Protein AF-A0A925SC06-F1 (afdb_monomer_lite)

pLDDT: mean 83.45, std 17.15, range [25.41, 97.62]

Foldseek 3Di:
DPPCLLVLLCPLPPDDLPFDFDFFKKKKKWFADPVQRKIKIKMKTWQTDTPPDQAAGDPSVLVVVVQVVVFQWDDPQQNSSPITHLVVLVVLLVLLVDPVSVVVVVADPQLSVLSNQLSVQCNVFKGKDWDAFAQPPVRGTMTMMIIMGGPNVSNLVSVLSNSLSSLVVLLPDPPRDPQSVQLSVQVNVDPDRQWDDQGNKTKGKAQAAPVRLCVQQPVDPLNVQQNVQCVVQVWDWDDDRNIIMIIFDDNPDRMGMGMGGRDDDDRHCNCVVVCCVPPRYHHDDDSVVVSVCRNPDDPDPDPPPDD

Structure (mmCIF, N/CA/C/O backbone):
data_AF-A0A925SC06-F1
#
_entry.id   AF-A0A925SC06-F1
#
loop_
_atom_site.group_PDB
_atom_site.id
_atom_site.type_symbol
_atom_site.label_atom_id
_atom_site.label_alt_id
_atom_site.label_comp_id
_atom_site.label_asym_id
_atom_site.label_entity_id
_atom_site.label_seq_id
_atom_site.pdbx_PDB_ins_code
_atom_site.Cartn_x
_atom_site.Cartn_y
_atom_site.Cartn_z
_atom_site.occupancy
_atom_site.B_iso_or_equiv
_atom_site.auth_seq_id
_atom_site.auth_comp_id
_atom_site.auth_asym_id
_atom_site.auth_atom_id
_atom_site.pdbx_PDB_model_num
ATOM 1 N N . MET A 1 1 ? 26.373 4.287 2.848 1.00 25.64 1 MET A N 1
ATOM 2 C CA . MET A 1 1 ? 25.680 4.264 1.541 1.00 25.64 1 MET A CA 1
ATOM 3 C C . MET A 1 1 ? 24.214 3.954 1.788 1.00 25.64 1 MET A C 1
ATOM 5 O O . MET A 1 1 ? 23.906 2.816 2.115 1.00 25.64 1 MET A O 1
ATOM 9 N N . LYS A 1 2 ? 23.336 4.965 1.745 1.00 25.41 2 LYS A N 1
ATOM 10 C CA . LYS A 1 2 ? 21.883 4.765 1.876 1.00 25.41 2 LYS A CA 1
ATOM 11 C C . LYS A 1 2 ? 21.441 3.892 0.699 1.00 25.41 2 LYS A C 1
ATOM 13 O O . LYS A 1 2 ? 21.693 4.270 -0.442 1.00 25.41 2 LYS A O 1
ATOM 18 N N . SER A 1 3 ? 20.916 2.701 0.980 1.00 28.86 3 SER A N 1
ATOM 19 C CA . SER A 1 3 ? 20.572 1.713 -0.045 1.00 28.86 3 SER A CA 1
ATOM 20 C C . SER A 1 3 ? 19.542 2.306 -1.005 1.00 28.86 3 SER A C 1
ATOM 22 O O . SER A 1 3 ? 18.391 2.534 -0.635 1.00 28.86 3 SER A O 1
ATOM 24 N N . ARG A 1 4 ? 19.969 2.587 -2.240 1.00 41.78 4 ARG A N 1
ATOM 25 C CA . ARG A 1 4 ? 19.134 3.140 -3.317 1.00 41.78 4 ARG A CA 1
ATOM 26 C C . ARG A 1 4 ? 18.077 2.147 -3.821 1.00 41.78 4 ARG A C 1
ATOM 28 O O . ARG A 1 4 ? 17.205 2.514 -4.589 1.00 41.78 4 ARG A O 1
ATOM 35 N N . ILE A 1 5 ? 18.059 0.930 -3.283 1.00 38.47 5 ILE A N 1
ATOM 36 C CA . ILE A 1 5 ? 16.974 -0.040 -3.461 1.00 38.47 5 ILE A CA 1
ATOM 37 C C . ILE A 1 5 ? 15.668 0.457 -2.806 1.00 38.47 5 ILE A C 1
ATOM 39 O O . ILE A 1 5 ? 14.580 0.159 -3.284 1.00 38.47 5 ILE A O 1
ATOM 43 N N . ILE A 1 6 ? 15.763 1.316 -1.781 1.00 35.75 6 ILE A N 1
ATOM 44 C CA . ILE A 1 6 ? 14.611 2.033 -1.206 1.00 35.75 6 ILE A CA 1
ATOM 45 C C . ILE A 1 6 ? 14.140 3.159 -2.152 1.00 35.75 6 ILE A C 1
ATOM 47 O O . ILE A 1 6 ? 12.970 3.526 -2.142 1.00 35.75 6 ILE A O 1
ATOM 51 N N . GLN A 1 7 ? 15.009 3.663 -3.042 1.00 36.72 7 GLN A N 1
ATOM 52 C CA . GLN A 1 7 ? 14.619 4.626 -4.083 1.00 36.72 7 GLN A CA 1
ATOM 53 C C . GLN A 1 7 ? 13.876 3.977 -5.254 1.00 36.72 7 GLN A C 1
ATOM 55 O O . GLN A 1 7 ? 13.158 4.672 -5.962 1.00 36.72 7 GLN A O 1
ATOM 60 N N . LEU A 1 8 ? 13.965 2.653 -5.418 1.00 37.12 8 LEU A N 1
ATOM 61 C CA . LEU A 1 8 ? 13.201 1.945 -6.448 1.00 37.12 8 LEU A CA 1
ATOM 62 C C . LEU A 1 8 ? 11.689 1.966 -6.200 1.00 37.12 8 LEU A C 1
ATOM 64 O O . LEU A 1 8 ? 10.846 1.889 -7.086 1.00 37.12 8 LEU A O 1
ATOM 68 N N . LEU A 1 9 ? 11.370 2.051 -4.928 1.00 43.44 9 LEU A N 1
ATOM 69 C CA . LEU A 1 9 ? 10.034 2.197 -4.420 1.00 43.44 9 LEU A CA 1
ATOM 70 C C . LEU A 1 9 ? 9.647 3.704 -4.482 1.00 43.44 9 LEU A C 1
ATOM 72 O O . LEU A 1 9 ? 8.476 4.032 -4.662 1.00 43.44 9 LEU A O 1
ATOM 76 N N . ALA A 1 10 ? 10.629 4.622 -4.461 1.00 36.72 10 ALA A N 1
ATOM 77 C CA . ALA A 1 10 ? 10.451 6.071 -4.320 1.00 36.72 10 ALA A CA 1
ATOM 78 C C . ALA A 1 10 ? 9.747 6.806 -5.479 1.00 36.72 10 ALA A C 1
ATOM 80 O O . ALA A 1 10 ? 9.547 8.016 -5.388 1.00 36.72 10 ALA A O 1
ATOM 81 N N . VAL A 1 11 ? 9.333 6.129 -6.552 1.00 37.38 11 VAL A N 1
ATOM 82 C CA . VAL A 1 11 ? 8.662 6.798 -7.687 1.00 37.38 11 VAL A CA 1
ATOM 83 C C . VAL A 1 11 ? 7.132 6.821 -7.562 1.00 37.38 11 VAL A C 1
ATOM 85 O O . VAL A 1 11 ? 6.444 7.470 -8.343 1.00 37.38 11 VAL A O 1
ATOM 88 N N . LEU A 1 12 ? 6.586 6.257 -6.481 1.00 39.47 12 LEU A N 1
ATOM 89 C CA . LEU A 1 12 ? 5.306 6.719 -5.918 1.00 39.47 12 LEU A CA 1
ATOM 90 C C . LEU A 1 12 ? 5.489 7.776 -4.812 1.00 39.47 12 LEU A C 1
ATOM 92 O O . LEU A 1 12 ? 4.516 8.234 -4.224 1.00 39.47 12 LEU A O 1
ATOM 96 N N . SER A 1 13 ? 6.727 8.180 -4.521 1.00 42.56 13 SER A N 1
ATOM 97 C CA . SER A 1 13 ? 7.119 8.798 -3.246 1.00 42.56 13 SER A CA 1
ATOM 98 C C . SER A 1 13 ? 7.855 10.112 -3.468 1.00 42.56 13 SER A C 1
ATOM 100 O O . SER A 1 13 ? 8.999 10.317 -3.054 1.00 42.56 13 SER A O 1
ATOM 102 N N . LEU A 1 14 ? 7.179 11.049 -4.122 1.00 31.97 14 LEU A N 1
ATOM 103 C CA . LEU A 1 14 ? 7.682 12.410 -4.229 1.00 31.97 14 LEU A CA 1
ATOM 104 C C . LEU A 1 14 ? 7.363 13.195 -2.944 1.00 31.97 14 LEU A C 1
ATOM 106 O O . LEU A 1 14 ? 6.355 13.889 -2.869 1.00 31.97 14 LEU A O 1
ATOM 110 N N . LEU A 1 15 ? 8.316 13.107 -2.002 1.00 36.56 15 LEU A N 1
ATOM 111 C CA . LEU A 1 15 ? 8.728 14.157 -1.048 1.00 36.56 15 LEU A CA 1
ATOM 112 C C . LEU A 1 15 ? 7.768 14.404 0.142 1.00 36.56 15 LEU A C 1
ATOM 114 O O . LEU A 1 15 ? 6.783 15.120 0.042 1.00 36.56 15 LEU A O 1
ATOM 118 N N . TRP A 1 16 ? 7.968 13.693 1.261 1.00 33.94 16 TRP A N 1
ATOM 119 C CA . TRP A 1 16 ? 8.755 14.118 2.445 1.00 33.94 16 TRP A CA 1
ATOM 120 C C . TRP A 1 16 ? 8.094 15.236 3.271 1.00 33.94 16 TRP A C 1
ATOM 122 O O . TRP A 1 16 ? 8.553 16.374 3.287 1.00 33.94 16 TRP A O 1
ATOM 132 N N . LEU A 1 17 ? 7.056 14.877 4.033 1.00 36.66 17 LEU A N 1
ATOM 133 C CA . LEU A 1 17 ? 6.696 15.603 5.253 1.00 36.66 17 LEU A CA 1
ATOM 134 C C . LEU A 1 17 ? 7.411 14.917 6.419 1.00 36.66 17 LEU A C 1
ATOM 136 O O . LEU A 1 17 ? 7.119 13.772 6.739 1.00 36.66 17 LEU A O 1
ATOM 140 N N . THR A 1 18 ? 8.373 15.605 7.027 1.00 40.34 18 THR A N 1
ATOM 141 C CA . THR A 1 18 ? 9.146 15.118 8.181 1.00 40.34 18 THR A CA 1
ATOM 142 C C . THR A 1 18 ? 8.370 15.143 9.500 1.00 40.34 18 THR A C 1
ATOM 144 O O . THR A 1 18 ? 8.906 14.707 10.513 1.00 40.34 18 THR A O 1
ATOM 147 N N . GLY A 1 19 ? 7.124 15.624 9.515 1.00 46.34 19 GLY A N 1
ATOM 148 C CA . GLY A 1 19 ? 6.219 15.580 10.668 1.00 46.34 19 GLY A CA 1
ATOM 149 C C . GLY A 1 19 ? 5.373 14.311 10.697 1.00 46.34 19 GLY A C 1
ATOM 150 O O . GLY A 1 19 ? 4.157 14.405 10.570 1.00 46.34 19 GLY A O 1
ATOM 151 N N . CYS A 1 20 ? 6.001 13.137 10.788 1.00 68.88 20 CYS A N 1
ATOM 152 C CA . CYS A 1 20 ? 5.287 11.868 10.673 1.00 68.88 20 CYS A CA 1
ATOM 153 C C . CYS A 1 20 ? 4.515 11.518 11.950 1.00 68.88 20 CYS A C 1
ATOM 155 O O . CYS A 1 20 ? 5.102 11.274 13.004 1.00 68.88 20 CYS A O 1
ATOM 157 N N . LEU A 1 21 ? 3.198 11.377 11.811 1.00 77.31 21 LEU A N 1
ATOM 158 C CA . LEU A 1 21 ? 2.444 10.439 12.624 1.00 77.31 21 LEU A CA 1
ATOM 159 C C . LEU A 1 21 ? 2.998 9.032 12.377 1.00 77.31 21 LEU A C 1
ATOM 161 O O . LEU A 1 21 ? 2.987 8.525 11.254 1.00 77.31 21 LEU A O 1
ATOM 165 N N . GLU A 1 22 ? 3.478 8.410 13.439 1.00 83.75 22 GLU A N 1
ATOM 166 C CA . GLU A 1 22 ? 3.940 7.033 13.471 1.00 83.75 22 GLU A CA 1
ATOM 167 C C . GLU A 1 22 ? 2.816 6.117 13.958 1.00 83.75 22 GLU A C 1
ATOM 169 O O . GLU A 1 22 ? 1.845 6.564 14.571 1.00 83.75 22 GLU A O 1
ATOM 174 N N . PHE A 1 23 ? 2.942 4.821 13.679 1.00 87.19 23 PHE A N 1
ATOM 175 C CA . PHE A 1 23 ? 2.097 3.783 14.259 1.00 87.19 23 PHE A CA 1
ATOM 176 C C . PHE A 1 23 ? 2.930 2.541 14.589 1.00 87.19 23 PHE A C 1
ATOM 178 O O . PHE A 1 23 ? 3.913 2.237 13.915 1.00 87.19 23 PHE A O 1
ATOM 185 N N . GLU A 1 24 ? 2.566 1.822 15.648 1.00 88.50 24 GLU A N 1
ATOM 186 C CA . GLU A 1 24 ? 3.326 0.652 16.106 1.00 88.50 24 GLU A CA 1
ATOM 187 C C . GLU A 1 24 ? 3.080 -0.571 15.228 1.00 88.50 24 GLU A C 1
ATOM 189 O O . GLU A 1 24 ? 4.016 -1.295 14.891 1.00 88.50 24 GLU A O 1
ATOM 194 N N . ASP A 1 25 ? 1.826 -0.799 14.839 1.00 89.81 25 ASP A N 1
ATOM 195 C CA . ASP A 1 25 ? 1.419 -1.950 14.043 1.00 89.81 25 ASP A CA 1
ATOM 196 C C . ASP A 1 25 ? 0.367 -1.529 13.010 1.00 89.81 25 ASP A C 1
ATOM 198 O O . ASP A 1 25 ? -0.383 -0.570 13.206 1.00 89.81 25 ASP A O 1
ATOM 202 N N . GLN A 1 26 ? 0.262 -2.283 11.921 1.00 91.50 26 GLN A N 1
ATOM 203 C CA . GLN A 1 26 ? -0.853 -2.160 10.989 1.00 91.50 26 GLN A CA 1
ATOM 204 C C . GLN A 1 26 ? -1.383 -3.537 10.623 1.00 91.50 26 GLN A C 1
ATOM 206 O O . GLN A 1 26 ? -0.608 -4.446 10.331 1.00 91.50 26 GLN A O 1
ATOM 211 N N . THR A 1 27 ? -2.704 -3.671 10.591 1.00 94.44 27 THR A N 1
ATOM 212 C CA . THR A 1 27 ? -3.412 -4.825 10.046 1.00 94.44 27 THR A CA 1
ATOM 213 C C . THR A 1 27 ? -4.100 -4.437 8.745 1.00 94.44 27 THR A C 1
ATOM 215 O O . THR A 1 27 ? -4.869 -3.482 8.692 1.00 94.44 27 THR A O 1
ATOM 218 N N . VAL A 1 28 ? -3.852 -5.201 7.687 1.00 94.00 28 VAL A N 1
ATOM 219 C CA . VAL A 1 28 ? -4.484 -5.045 6.378 1.00 94.00 28 VAL A CA 1
ATOM 220 C C . VAL A 1 28 ? -5.284 -6.301 6.077 1.00 94.00 28 VAL A C 1
ATOM 222 O O . VAL A 1 28 ? -4.734 -7.395 6.023 1.00 94.00 28 VAL A O 1
ATOM 225 N N . THR A 1 29 ? -6.586 -6.149 5.870 1.00 96.44 29 THR A N 1
ATOM 226 C CA . THR A 1 29 ? -7.498 -7.230 5.481 1.00 96.44 29 THR A CA 1
ATOM 227 C C . THR A 1 29 ? -8.075 -6.922 4.115 1.00 96.44 29 THR A C 1
ATOM 229 O O . THR A 1 29 ? -8.610 -5.837 3.921 1.00 96.44 29 THR A O 1
ATOM 232 N N . TYR A 1 30 ? -8.000 -7.845 3.162 1.00 96.12 30 TYR A N 1
ATOM 233 C CA . TYR A 1 30 ? -8.483 -7.591 1.813 1.00 96.12 30 TYR A CA 1
ATOM 234 C C . TYR A 1 30 ? -9.203 -8.771 1.176 1.00 96.12 30 TYR A C 1
ATOM 236 O O . TYR A 1 30 ? -9.012 -9.935 1.533 1.00 96.12 30 TYR A O 1
ATOM 244 N N . ARG A 1 31 ? -10.042 -8.433 0.197 1.00 97.00 31 ARG A N 1
ATOM 245 C CA . ARG A 1 31 ? -10.712 -9.383 -0.683 1.00 97.00 31 ARG A CA 1
ATOM 246 C C . ARG A 1 31 ? -10.821 -8.816 -2.091 1.00 97.00 31 ARG A C 1
ATOM 248 O O . ARG A 1 31 ? -11.308 -7.700 -2.279 1.00 97.00 31 ARG A O 1
ATOM 255 N N . TYR A 1 32 ? -10.421 -9.614 -3.067 1.00 95.94 32 TYR A N 1
ATOM 256 C CA . TYR A 1 32 ? -10.623 -9.368 -4.483 1.00 95.94 32 TYR A CA 1
ATOM 257 C C . TYR A 1 32 ? -11.889 -10.072 -4.983 1.00 95.94 32 TYR A C 1
ATOM 259 O O . TYR A 1 32 ? -12.110 -11.258 -4.731 1.00 95.94 32 TYR A O 1
ATOM 267 N N . ASP A 1 33 ? -12.728 -9.328 -5.695 1.00 95.69 33 ASP A N 1
ATOM 268 C CA . ASP A 1 33 ? -13.882 -9.827 -6.431 1.00 95.69 33 ASP A CA 1
ATOM 269 C C . ASP A 1 33 ? -13.576 -9.774 -7.931 1.00 95.69 33 ASP A C 1
ATOM 271 O O . ASP A 1 33 ? -13.619 -8.709 -8.551 1.00 95.69 33 ASP A O 1
ATOM 275 N N . ALA A 1 34 ? -13.276 -10.936 -8.513 1.00 94.38 34 ALA A N 1
ATOM 276 C CA . ALA A 1 34 ? -12.961 -11.060 -9.933 1.00 94.38 34 ALA A CA 1
ATOM 277 C C . ALA A 1 34 ? -14.160 -10.744 -10.844 1.00 94.38 34 ALA A C 1
ATOM 279 O O . ALA A 1 34 ? -13.963 -10.348 -11.989 1.00 94.38 34 ALA A O 1
ATOM 280 N N . LYS A 1 35 ? -15.406 -10.887 -10.361 1.00 95.19 35 LYS A N 1
ATOM 281 C CA . LYS A 1 35 ? -16.603 -10.619 -11.173 1.00 95.19 35 LYS A CA 1
ATOM 282 C C . LYS A 1 35 ? -16.756 -9.128 -11.463 1.00 95.19 35 LYS A C 1
ATOM 284 O O . LYS A 1 35 ? -17.224 -8.762 -12.537 1.00 95.19 35 LYS A O 1
ATOM 289 N N . THR A 1 36 ? -16.391 -8.280 -10.504 1.00 95.94 36 THR A N 1
ATOM 290 C CA . THR A 1 36 ? -16.474 -6.817 -10.634 1.00 95.94 36 THR A CA 1
ATOM 291 C C . THR A 1 36 ? -15.106 -6.152 -10.771 1.00 95.94 36 THR A C 1
ATOM 293 O O . THR A 1 36 ? -15.026 -4.927 -10.717 1.00 95.94 36 THR A O 1
ATOM 296 N N . ASP A 1 37 ? -14.034 -6.940 -10.893 1.00 97.25 37 ASP A N 1
ATOM 297 C CA . ASP A 1 37 ? -12.638 -6.490 -10.879 1.00 97.25 37 ASP A CA 1
ATOM 298 C C . ASP A 1 37 ? -12.363 -5.465 -9.761 1.00 97.25 37 ASP A C 1
ATOM 300 O O . ASP A 1 37 ? -11.893 -4.350 -9.995 1.00 97.25 37 ASP A O 1
ATOM 304 N N . THR A 1 38 ? -12.764 -5.808 -8.531 1.00 97.12 38 THR A N 1
ATOM 305 C CA . THR A 1 38 ? -12.732 -4.895 -7.379 1.00 97.12 38 THR A CA 1
ATOM 306 C C . THR A 1 38 ? -11.964 -5.492 -6.210 1.00 97.12 38 THR A C 1
ATOM 308 O O . THR A 1 38 ? -12.309 -6.562 -5.718 1.00 97.12 38 THR A O 1
ATOM 311 N N . LEU A 1 39 ? -10.972 -4.767 -5.703 1.00 96.50 39 LEU A N 1
ATOM 312 C CA . LEU A 1 39 ? -10.247 -5.086 -4.479 1.00 96.50 39 LEU A CA 1
ATOM 313 C C . LEU A 1 39 ? -10.748 -4.178 -3.351 1.00 96.50 39 LEU A C 1
ATOM 315 O O . LEU A 1 39 ? -10.689 -2.952 -3.445 1.00 96.50 39 LEU A O 1
ATOM 319 N N . ARG A 1 40 ? -11.244 -4.787 -2.275 1.00 97.25 40 ARG A N 1
ATOM 320 C CA . ARG A 1 40 ? -11.605 -4.092 -1.034 1.00 97.25 40 ARG A CA 1
ATOM 321 C C . ARG A 1 40 ? -10.517 -4.336 -0.010 1.00 97.25 40 ARG A C 1
ATOM 323 O O . ARG A 1 40 ? -10.184 -5.490 0.242 1.00 97.25 40 ARG A O 1
ATOM 330 N N . ILE A 1 41 ? -10.000 -3.268 0.582 1.00 96.19 41 ILE A N 1
ATOM 331 C CA . ILE A 1 41 ? -8.942 -3.308 1.590 1.00 96.19 41 ILE A CA 1
ATOM 332 C C . ILE A 1 41 ? -9.431 -2.556 2.823 1.00 96.19 41 ILE A C 1
ATOM 334 O O . ILE A 1 41 ? -9.820 -1.395 2.743 1.00 96.19 41 ILE A O 1
ATOM 338 N N . PHE A 1 42 ? -9.417 -3.216 3.967 1.00 97.19 42 PHE A N 1
ATOM 339 C CA . PHE A 1 42 ? -9.592 -2.602 5.268 1.00 97.19 42 PHE A CA 1
ATOM 340 C C . PHE A 1 42 ? -8.225 -2.471 5.928 1.00 97.19 42 PHE A C 1
ATOM 342 O O . PHE A 1 42 ? -7.496 -3.459 6.031 1.00 97.19 42 PHE A O 1
ATOM 349 N N . GLN A 1 43 ? -7.892 -1.270 6.376 1.00 94.88 43 GLN A N 1
ATOM 350 C CA . GLN A 1 43 ? -6.686 -1.013 7.149 1.00 94.88 43 GLN A CA 1
ATOM 351 C C . GLN A 1 43 ? -7.061 -0.663 8.577 1.00 94.88 43 GLN A C 1
ATOM 353 O O . GLN A 1 43 ? -8.005 0.091 8.812 1.00 94.88 43 GLN A O 1
ATOM 358 N N . ASP A 1 44 ? -6.281 -1.189 9.503 1.00 95.50 44 ASP A N 1
ATOM 359 C CA . ASP A 1 44 ? -6.378 -0.932 10.926 1.00 95.50 44 ASP A CA 1
ATOM 360 C C . ASP A 1 44 ? -4.988 -0.570 11.449 1.00 95.50 44 ASP A C 1
ATOM 362 O O . ASP A 1 44 ? -4.057 -1.372 11.394 1.00 95.50 44 ASP A O 1
ATOM 366 N N . TYR A 1 45 ? -4.832 0.683 11.852 1.00 93.38 45 TYR A N 1
ATOM 367 C CA . TYR A 1 45 ? -3.593 1.268 12.342 1.00 93.38 45 TYR A CA 1
ATOM 368 C C . TYR A 1 45 ? -3.624 1.256 13.864 1.00 93.38 45 TYR A C 1
ATOM 370 O O . TYR A 1 45 ? -4.564 1.787 14.459 1.00 93.38 45 TYR A O 1
ATOM 378 N N . HIS A 1 46 ? -2.585 0.718 14.495 1.00 92.88 46 HIS A N 1
ATOM 379 C CA . HIS A 1 46 ? -2.516 0.575 15.945 1.00 92.88 46 HIS A CA 1
ATOM 380 C C . HIS A 1 46 ? -1.392 1.412 16.544 1.00 92.88 46 HIS A C 1
ATOM 382 O O . HIS A 1 46 ? -0.253 1.359 16.083 1.00 92.88 46 HIS A O 1
ATOM 388 N N . GLY A 1 47 ? -1.708 2.130 17.622 1.00 92.75 47 GLY A N 1
ATOM 389 C CA . GLY A 1 47 ? -0.739 2.937 18.358 1.00 92.75 47 GLY A CA 1
ATOM 390 C C . GLY A 1 47 ? -0.221 4.112 17.551 1.00 92.75 47 GLY A C 1
ATOM 391 O O . GLY A 1 47 ? 0.974 4.191 17.331 1.00 92.75 47 GLY A O 1
ATOM 392 N N . ILE A 1 48 ? -1.116 5.004 17.124 1.00 91.19 48 ILE A N 1
ATOM 393 C CA . ILE A 1 48 ? -0.810 6.229 16.381 1.00 91.19 48 ILE A CA 1
ATOM 394 C C . ILE A 1 48 ? -0.304 7.318 17.332 1.00 91.19 48 ILE A C 1
ATOM 396 O O . ILE A 1 48 ? -0.993 7.652 18.300 1.00 91.19 48 ILE A O 1
ATOM 400 N N . TYR A 1 49 ? 0.848 7.913 17.032 1.00 89.69 49 TYR A N 1
ATOM 401 C CA . TYR A 1 49 ? 1.444 8.999 17.818 1.00 89.69 49 TYR A CA 1
ATOM 402 C C . TYR A 1 49 ? 2.326 9.910 16.952 1.00 89.69 49 TYR A C 1
ATOM 404 O O . TYR A 1 49 ? 2.682 9.546 15.839 1.00 89.69 49 TYR A O 1
ATOM 412 N N . GLY A 1 50 ? 2.655 11.113 17.427 1.00 86.31 50 GLY A N 1
ATOM 413 C CA . GLY A 1 50 ? 3.623 11.995 16.757 1.00 86.31 50 GLY A CA 1
ATOM 414 C C . GLY A 1 50 ? 5.060 11.564 17.049 1.00 86.31 50 GLY A C 1
ATOM 415 O O . GLY A 1 50 ? 5.395 11.362 18.219 1.00 86.31 50 GLY A O 1
ATOM 416 N N . GLY A 1 51 ? 5.890 11.398 16.019 1.00 79.19 51 GLY A N 1
ATOM 417 C CA . GLY A 1 51 ? 7.259 10.892 16.148 1.00 79.19 51 GLY A CA 1
ATOM 418 C C . GLY A 1 51 ? 8.260 11.873 16.774 1.00 79.19 51 GLY A C 1
ATOM 419 O O . GLY A 1 51 ? 9.330 11.446 17.214 1.00 79.19 51 GLY A O 1
ATOM 420 N N . LYS A 1 52 ? 7.951 13.177 16.835 1.00 74.44 52 LYS A N 1
ATOM 421 C CA . LYS A 1 52 ? 8.934 14.204 17.236 1.00 74.44 52 LYS A CA 1
ATOM 422 C C . LYS A 1 52 ? 8.900 14.597 18.714 1.00 74.44 52 LYS A C 1
ATOM 424 O O . LYS A 1 52 ? 9.926 14.526 19.393 1.00 74.44 52 LYS A O 1
ATOM 429 N N . ASP A 1 53 ? 7.742 15.015 19.219 1.00 76.62 53 ASP A N 1
ATOM 430 C CA . ASP A 1 53 ? 7.567 15.489 20.598 1.00 76.62 53 ASP A CA 1
ATOM 431 C C . ASP A 1 53 ? 6.755 14.476 21.416 1.00 76.62 53 ASP A C 1
ATOM 433 O O . ASP A 1 53 ? 5.764 13.937 20.948 1.00 76.62 53 ASP A O 1
ATOM 437 N N . LYS A 1 54 ? 7.146 14.188 22.662 1.00 81.31 54 LYS A N 1
ATOM 438 C CA . LYS A 1 54 ? 6.480 13.145 23.476 1.00 81.31 54 LYS A CA 1
ATOM 439 C C . LYS A 1 54 ? 5.192 13.600 24.168 1.00 81.31 54 LYS A C 1
ATOM 441 O O . LYS A 1 54 ? 4.509 12.780 24.780 1.00 81.31 54 LYS A O 1
ATOM 446 N N . THR A 1 55 ? 4.878 14.888 24.124 1.00 85.25 55 THR A N 1
ATOM 447 C CA . THR A 1 55 ? 3.809 15.535 24.895 1.00 85.25 55 THR A CA 1
ATOM 448 C C . THR A 1 55 ? 2.656 16.012 24.021 1.00 85.25 55 THR A C 1
ATOM 450 O O . THR A 1 55 ? 1.499 15.858 24.412 1.00 85.25 55 THR A O 1
ATOM 453 N N . GLN A 1 56 ? 2.943 16.533 22.829 1.00 87.69 56 GLN A N 1
ATOM 454 C CA . GLN A 1 56 ? 1.943 17.051 21.897 1.00 87.69 56 GLN A CA 1
ATOM 455 C C . GLN A 1 56 ? 2.370 16.846 20.443 1.00 87.69 56 GLN A C 1
ATOM 457 O O . GLN A 1 56 ? 3.527 16.551 20.176 1.00 87.69 56 GLN A O 1
ATOM 462 N N . LEU A 1 57 ? 1.426 17.004 19.515 1.00 87.62 57 LEU A N 1
ATOM 463 C CA . LEU A 1 57 ? 1.747 17.030 18.090 1.00 87.62 57 LEU A CA 1
ATOM 464 C C . LEU A 1 57 ? 2.352 18.380 17.690 1.00 87.62 57 LEU A C 1
ATOM 466 O O . LEU A 1 57 ? 1.840 19.429 18.093 1.00 87.62 57 LEU A O 1
ATOM 470 N N . GLU A 1 58 ? 3.380 18.349 16.848 1.00 87.31 58 GLU A N 1
ATOM 471 C CA . GLU A 1 58 ? 3.895 19.528 16.152 1.00 87.31 58 GLU A CA 1
ATOM 472 C C . GLU A 1 58 ? 2.949 19.989 15.027 1.00 87.31 58 GLU A C 1
ATOM 474 O O . GLU A 1 58 ? 2.065 19.260 14.573 1.00 87.31 58 GLU A O 1
ATOM 479 N N . GLU A 1 59 ? 3.143 21.213 14.533 1.00 86.12 59 GLU A N 1
ATOM 480 C CA . GLU A 1 59 ? 2.322 21.799 13.462 1.00 86.12 59 GLU A CA 1
ATOM 481 C C . GLU A 1 59 ? 2.356 20.975 12.161 1.00 86.12 59 GLU A C 1
ATOM 483 O O . GLU A 1 59 ? 1.331 20.810 11.493 1.00 86.12 59 GLU A O 1
ATOM 488 N N . GLU A 1 60 ? 3.510 20.397 11.823 1.00 82.50 60 GLU A N 1
ATOM 489 C CA . GLU A 1 60 ? 3.656 19.516 10.660 1.00 82.50 60 GLU A CA 1
ATOM 490 C C . GLU A 1 60 ? 2.860 18.210 10.828 1.00 82.50 60 GLU A C 1
ATOM 492 O O . GLU A 1 60 ? 2.178 17.783 9.896 1.00 82.50 60 GLU A O 1
ATOM 497 N N . GLU A 1 61 ? 2.885 17.608 12.024 1.00 84.00 61 GLU A N 1
ATOM 498 C CA . GLU A 1 61 ? 2.130 16.388 12.356 1.00 84.00 61 GLU A CA 1
ATOM 499 C C . GLU A 1 61 ? 0.621 16.663 12.377 1.00 84.00 61 GLU A C 1
ATOM 501 O O . GLU A 1 61 ? -0.183 15.847 11.926 1.00 84.00 61 GLU A O 1
ATOM 506 N N . ILE A 1 62 ? 0.222 17.851 12.840 1.00 86.44 62 ILE A N 1
ATOM 507 C CA . ILE A 1 62 ? -1.154 18.344 12.750 1.00 86.44 62 ILE A CA 1
ATOM 508 C C . ILE A 1 62 ? -1.579 18.513 11.290 1.00 86.44 62 ILE A C 1
ATOM 510 O O . ILE A 1 62 ? -2.669 18.087 10.917 1.00 86.44 62 ILE A O 1
ATOM 514 N N . THR A 1 63 ? -0.731 19.108 10.456 1.00 85.00 63 THR A N 1
ATOM 515 C CA . THR A 1 63 ? -1.025 19.312 9.033 1.00 85.00 63 THR A CA 1
ATOM 516 C C . THR A 1 63 ? -1.166 17.975 8.309 1.00 85.00 63 THR A C 1
ATOM 518 O O . THR A 1 63 ? -2.084 17.789 7.504 1.00 85.00 63 THR A O 1
ATOM 521 N N . GLN A 1 64 ? -0.298 17.010 8.627 1.00 78.81 64 GLN A N 1
ATOM 522 C CA . GLN A 1 64 ? -0.404 15.651 8.110 1.00 78.81 64 GLN A CA 1
ATOM 523 C C . GLN A 1 64 ? -1.692 14.970 8.591 1.00 78.81 64 GLN A C 1
ATOM 525 O O . GLN A 1 64 ? -2.408 14.394 7.771 1.00 78.81 64 GLN A O 1
ATOM 530 N N . LEU A 1 65 ? -2.028 15.080 9.882 1.00 84.94 65 LEU A N 1
ATOM 531 C CA . LEU A 1 65 ? -3.287 14.577 10.432 1.00 84.94 65 LEU A CA 1
ATOM 532 C C . LEU A 1 65 ? -4.480 15.153 9.668 1.00 84.94 65 LEU A C 1
ATOM 534 O O . LEU A 1 65 ? -5.323 14.402 9.189 1.00 84.94 65 LEU A O 1
ATOM 538 N N . ASP A 1 66 ? -4.537 16.473 9.513 1.00 86.31 66 ASP A N 1
ATOM 539 C CA . ASP A 1 66 ? -5.640 17.158 8.842 1.00 86.31 66 ASP A CA 1
ATOM 540 C C . ASP A 1 66 ? -5.741 16.744 7.361 1.00 86.31 66 ASP A C 1
ATOM 542 O O . ASP A 1 66 ? -6.844 16.600 6.832 1.00 86.31 66 ASP A O 1
ATOM 546 N N . SER A 1 67 ? -4.611 16.475 6.697 1.00 82.12 67 SER A N 1
ATOM 547 C CA . SER A 1 67 ? -4.572 15.890 5.350 1.00 82.12 67 SER A CA 1
ATOM 548 C C . SER A 1 67 ? -5.157 14.475 5.318 1.00 82.12 67 SER A C 1
ATOM 550 O O . SER A 1 67 ? -6.021 14.203 4.485 1.00 82.12 67 SER A O 1
ATOM 552 N N . VAL A 1 68 ? -4.779 13.598 6.254 1.00 82.12 68 VAL A N 1
ATOM 553 C CA . VAL A 1 68 ? -5.371 12.254 6.367 1.00 82.12 68 VAL A CA 1
ATOM 554 C C . VAL A 1 68 ? -6.871 12.349 6.616 1.00 82.12 68 VAL A C 1
ATOM 556 O O . VAL A 1 68 ? -7.641 11.647 5.964 1.00 82.12 68 VAL A O 1
ATOM 559 N N . LEU A 1 69 ? -7.311 13.247 7.502 1.00 84.75 69 LEU A N 1
ATOM 560 C CA . LEU A 1 69 ? -8.712 13.410 7.895 1.00 84.75 69 LEU A CA 1
ATOM 561 C C . LEU A 1 69 ? -9.636 13.852 6.752 1.00 84.75 69 LEU A C 1
ATOM 563 O O . LEU A 1 69 ? -10.808 13.470 6.763 1.00 84.75 69 LEU A O 1
ATOM 567 N N . LYS A 1 70 ? -9.127 14.572 5.743 1.00 84.38 70 LYS A N 1
ATOM 568 C CA . LYS A 1 70 ? -9.886 14.904 4.518 1.00 84.38 70 LYS A CA 1
ATOM 569 C C . LYS A 1 70 ? -10.310 13.660 3.723 1.00 84.38 70 LYS A C 1
ATOM 571 O O . LYS A 1 70 ? -11.231 13.738 2.910 1.00 84.38 70 LYS A O 1
ATOM 576 N N . GLY A 1 71 ? -9.693 12.510 3.995 1.00 70.50 71 GLY A N 1
ATOM 577 C CA . GLY A 1 71 ? -9.883 11.275 3.247 1.00 70.50 71 GLY A CA 1
ATOM 578 C C . GLY A 1 71 ? -9.057 11.278 1.964 1.00 70.50 71 GLY A C 1
ATOM 579 O O . GLY A 1 71 ? -8.471 12.284 1.590 1.00 70.50 71 GLY A O 1
ATOM 580 N N . GLN A 1 72 ? -9.006 10.135 1.275 1.00 83.12 72 GLN A N 1
ATOM 581 C CA . GLN A 1 72 ? -8.214 9.966 0.040 1.00 83.12 72 GLN A CA 1
ATOM 582 C C . GLN A 1 72 ? -6.682 9.963 0.216 1.00 83.12 72 GLN A C 1
ATOM 584 O O . GLN A 1 72 ? -5.969 10.013 -0.786 1.00 83.12 72 GLN A O 1
ATOM 589 N N . ARG A 1 73 ? -6.192 9.809 1.455 1.00 84.38 73 ARG A N 1
ATOM 590 C CA . ARG A 1 73 ? -4.782 9.559 1.783 1.00 84.38 73 ARG A CA 1
ATOM 591 C C . ARG A 1 73 ? -4.633 8.318 2.669 1.00 84.38 73 ARG A C 1
ATOM 593 O O . ARG A 1 73 ? -5.412 8.153 3.605 1.00 84.38 73 ARG A O 1
ATOM 600 N N . THR A 1 74 ? -3.679 7.437 2.381 1.00 80.00 74 THR A N 1
ATOM 601 C CA . THR A 1 74 ? -3.450 6.173 3.115 1.00 80.00 74 THR A CA 1
ATOM 602 C C . THR A 1 74 ? -1.968 5.794 3.137 1.00 80.00 74 THR A C 1
ATOM 604 O O . THR A 1 74 ? -1.235 6.168 2.223 1.00 80.00 74 THR A O 1
ATOM 607 N N . PHE A 1 75 ? -1.546 5.021 4.144 1.00 78.69 75 PHE A N 1
ATOM 608 C CA . PHE A 1 75 ? -0.184 4.510 4.312 1.00 78.69 75 PHE A CA 1
ATOM 609 C C . PHE A 1 75 ? -0.186 2.983 4.459 1.00 78.69 75 PHE A C 1
ATOM 611 O O . PHE A 1 75 ? -1.080 2.415 5.085 1.00 78.69 75 PHE A O 1
ATOM 618 N N . PHE A 1 76 ? 0.843 2.300 3.953 1.00 66.75 76 PHE A N 1
ATOM 619 C CA . PHE A 1 76 ? 1.018 0.856 4.159 1.00 66.75 76 PHE A CA 1
ATOM 620 C C . PHE A 1 76 ? 2.368 0.544 4.832 1.00 66.75 76 PHE A C 1
ATOM 622 O O . PHE A 1 76 ? 3.436 0.889 4.331 1.00 66.75 76 PHE A O 1
ATOM 629 N N . PHE A 1 77 ? 2.297 -0.144 5.971 1.00 54.94 77 PHE A N 1
ATOM 630 C CA . PHE A 1 77 ? 3.359 -0.817 6.722 1.00 54.94 77 PHE A CA 1
ATOM 631 C C . PHE A 1 77 ? 4.655 -0.007 6.917 1.00 54.94 77 PHE A C 1
ATOM 633 O O . PHE A 1 77 ? 5.741 -0.466 6.574 1.00 54.94 77 PHE A O 1
ATOM 640 N N . ASN A 1 78 ? 4.540 1.200 7.482 1.00 53.56 78 ASN A N 1
ATOM 641 C CA . ASN A 1 78 ? 5.621 2.173 7.761 1.00 53.56 78 ASN A CA 1
ATOM 642 C C . ASN A 1 78 ? 6.347 2.749 6.547 1.00 53.56 78 ASN A C 1
ATOM 644 O O . ASN A 1 78 ? 7.182 3.643 6.670 1.00 53.56 78 ASN A O 1
ATOM 648 N N . ASN A 1 79 ? 6.068 2.232 5.362 1.00 49.16 79 ASN A N 1
ATOM 649 C CA . ASN A 1 79 ? 6.701 2.726 4.168 1.00 49.16 79 ASN A CA 1
ATOM 650 C C . ASN A 1 79 ? 5.848 3.874 3.640 1.00 49.16 79 ASN A C 1
ATOM 652 O O . ASN A 1 79 ? 4.846 3.662 2.960 1.00 49.16 79 ASN A O 1
ATOM 656 N N . TRP A 1 80 ? 6.325 5.096 3.900 1.00 38.00 80 TRP A N 1
ATOM 657 C CA . TRP A 1 80 ? 5.978 6.339 3.185 1.00 38.00 80 TRP A CA 1
ATOM 658 C C . TRP A 1 80 ? 5.961 6.163 1.657 1.00 38.00 80 TRP A C 1
ATOM 660 O O . TRP A 1 80 ? 5.375 6.942 0.919 1.00 38.00 80 TRP A O 1
ATOM 670 N N . ILE A 1 81 ? 6.598 5.102 1.176 1.00 33.41 81 ILE A N 1
ATOM 671 C CA . ILE A 1 81 ? 6.680 4.742 -0.219 1.00 33.41 81 ILE A CA 1
ATOM 672 C C . ILE A 1 81 ? 5.401 4.097 -0.779 1.00 33.41 81 ILE A C 1
ATOM 674 O O . ILE A 1 81 ? 5.078 4.268 -1.952 1.00 33.41 81 ILE A O 1
ATOM 678 N N . PHE A 1 82 ? 4.632 3.399 0.051 1.00 54.72 82 PHE A N 1
ATOM 679 C CA . PHE A 1 82 ? 3.320 2.882 -0.341 1.00 54.72 82 PHE A CA 1
ATOM 680 C C . PHE A 1 82 ? 2.202 3.856 0.043 1.00 54.72 82 PHE A C 1
ATOM 682 O O . PHE A 1 82 ? 1.057 3.456 0.226 1.00 54.72 82 PHE A O 1
ATOM 689 N N . GLU A 1 83 ? 2.531 5.136 0.200 1.00 72.12 83 GLU A N 1
ATOM 690 C CA . GLU A 1 83 ? 1.541 6.180 0.374 1.00 72.12 83 GLU A CA 1
ATOM 691 C C . GLU A 1 83 ? 0.755 6.378 -0.926 1.00 72.12 83 GLU A C 1
ATOM 693 O O . GLU A 1 83 ? 1.319 6.458 -2.017 1.00 72.12 83 GLU A O 1
ATOM 698 N N . TYR A 1 84 ? -0.562 6.497 -0.803 1.00 82.31 84 TYR A N 1
ATOM 699 C CA . TYR A 1 84 ? -1.381 7.058 -1.867 1.00 82.31 84 TYR A CA 1
ATOM 700 C C . TYR A 1 84 ? -2.088 8.287 -1.326 1.00 82.31 84 TYR A C 1
ATOM 702 O O . TYR A 1 84 ? -2.857 8.177 -0.373 1.00 82.31 84 TYR A O 1
ATOM 710 N N . ASP A 1 85 ? -1.847 9.427 -1.966 1.00 86.25 85 ASP A N 1
ATOM 711 C CA . ASP A 1 85 ? -2.576 10.675 -1.776 1.00 86.25 85 ASP A CA 1
ATOM 712 C C . ASP A 1 85 ? -3.199 11.067 -3.119 1.00 86.25 85 ASP A C 1
ATOM 714 O O . ASP A 1 85 ? -2.508 11.321 -4.115 1.00 86.25 85 ASP A O 1
ATOM 718 N N . LYS A 1 86 ? -4.531 11.079 -3.166 1.00 87.69 86 LYS A N 1
ATOM 719 C CA . LYS A 1 86 ? -5.273 11.377 -4.391 1.00 87.69 86 LYS A CA 1
ATOM 720 C C . LYS A 1 86 ? -5.093 12.811 -4.859 1.00 87.69 86 LYS A C 1
ATOM 722 O O . LYS A 1 86 ? -5.061 13.038 -6.068 1.00 87.69 86 LYS A O 1
ATOM 727 N N . ASP A 1 87 ? -5.023 13.772 -3.946 1.00 87.94 87 ASP A N 1
ATOM 728 C CA . ASP A 1 87 ? -4.897 15.177 -4.321 1.00 87.94 87 ASP A CA 1
ATOM 729 C C . ASP A 1 87 ? -3.486 15.450 -4.830 1.00 87.94 87 ASP A C 1
ATOM 731 O O . ASP A 1 87 ? -3.340 16.015 -5.916 1.00 87.94 87 ASP A O 1
ATOM 735 N N . ARG A 1 88 ? -2.463 14.884 -4.180 1.00 85.06 88 ARG A N 1
ATOM 736 C CA . ARG A 1 88 ? -1.096 14.917 -4.713 1.00 85.06 88 ARG A CA 1
ATOM 737 C C . ARG A 1 88 ? -0.984 14.222 -6.070 1.00 85.06 88 ARG A C 1
ATOM 739 O O . ARG A 1 88 ? -0.301 14.712 -6.966 1.00 85.06 88 ARG A O 1
ATOM 746 N N . SER A 1 89 ? -1.693 13.108 -6.258 1.00 87.88 89 SER A N 1
ATOM 747 C CA . SER A 1 89 ? -1.750 12.416 -7.551 1.00 87.88 89 SER A CA 1
ATOM 748 C C . SER A 1 89 ? -2.376 13.292 -8.643 1.00 87.88 89 SER A C 1
ATOM 750 O O . SER A 1 89 ? -1.892 13.291 -9.774 1.00 87.88 89 SER A O 1
ATOM 752 N N . LYS A 1 90 ? -3.436 14.057 -8.332 1.00 90.62 90 LYS A N 1
ATOM 753 C CA . LYS A 1 90 ? -4.051 15.007 -9.280 1.00 90.62 90 LYS A CA 1
ATOM 754 C C . LYS A 1 90 ? -3.114 16.157 -9.621 1.00 90.62 90 LYS A C 1
ATOM 756 O O . LYS A 1 90 ? -3.046 16.528 -10.790 1.00 90.62 90 LYS A O 1
ATOM 761 N N . GLU A 1 91 ? -2.420 16.708 -8.626 1.00 90.19 91 GLU A N 1
ATOM 762 C CA . GLU A 1 91 ? -1.399 17.734 -8.845 1.00 90.19 91 GLU A CA 1
ATOM 763 C C . GLU A 1 91 ? -0.342 17.2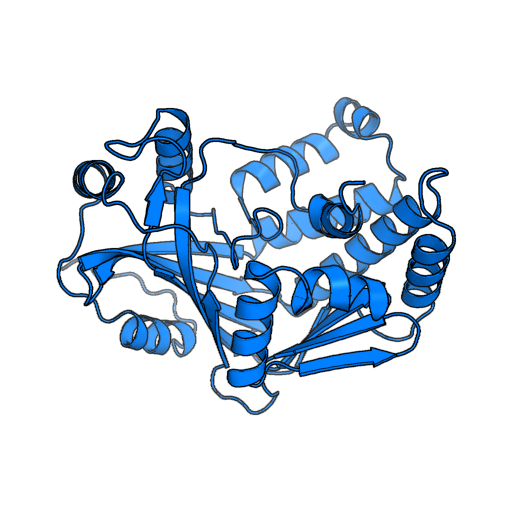08 -9.811 1.00 90.19 91 GLU A C 1
ATOM 765 O O . GLU A 1 91 ? -0.179 17.772 -10.886 1.00 90.19 91 GLU A O 1
ATOM 770 N N . MET A 1 92 ? 0.268 16.062 -9.496 1.00 88.44 92 MET A N 1
ATOM 771 C CA . MET A 1 92 ? 1.276 15.421 -10.341 1.00 88.44 92 MET A CA 1
ATOM 772 C C . MET A 1 92 ? 0.758 15.169 -11.762 1.00 88.44 92 MET A C 1
ATOM 774 O O . MET A 1 92 ? 1.419 15.504 -12.739 1.00 88.44 92 MET A O 1
ATOM 778 N N . LEU A 1 93 ? -0.465 14.646 -11.904 1.00 90.00 93 LEU A N 1
ATOM 779 C CA . LEU A 1 93 ? -1.084 14.442 -13.214 1.00 90.00 93 LEU A CA 1
ATOM 780 C C . LEU A 1 93 ? -1.258 15.759 -13.987 1.00 90.00 93 LEU A C 1
ATOM 782 O O . LEU A 1 93 ? -1.097 15.778 -15.206 1.00 90.00 93 LEU A O 1
ATOM 786 N N . SER A 1 94 ? -1.589 16.855 -13.303 1.00 92.75 94 SER A N 1
ATOM 787 C CA . SER A 1 94 ? -1.668 18.181 -13.920 1.00 92.75 94 SER A CA 1
ATOM 788 C C . SER A 1 94 ? -0.295 18.680 -14.369 1.00 92.75 94 SER A C 1
ATOM 790 O O . SER A 1 94 ? -0.200 19.284 -15.433 1.00 92.75 94 SER A O 1
ATOM 792 N N . GLU A 1 95 ? 0.760 18.425 -13.593 1.00 90.44 95 GLU A N 1
ATOM 793 C CA . GLU A 1 95 ? 2.133 18.814 -13.938 1.00 90.44 95 GLU A CA 1
ATOM 794 C C . GLU A 1 95 ? 2.667 18.030 -15.139 1.00 90.44 95 GLU A C 1
ATOM 796 O O . GLU A 1 95 ? 3.263 18.617 -16.036 1.00 90.44 95 GLU A O 1
ATOM 801 N N . LEU A 1 96 ? 2.375 16.729 -15.222 1.00 87.56 96 LEU A N 1
ATOM 802 C CA . LEU A 1 96 ? 2.735 15.896 -16.376 1.00 87.56 96 LEU A CA 1
ATOM 803 C C . LEU A 1 96 ? 2.032 16.334 -17.672 1.00 87.56 96 LEU A C 1
ATOM 805 O O . LEU A 1 96 ? 2.567 16.136 -18.766 1.00 87.56 96 LEU A O 1
ATOM 809 N N . LYS A 1 97 ? 0.832 16.916 -17.563 1.00 90.31 97 LYS A N 1
ATOM 810 C CA . LYS A 1 97 ? 0.047 17.417 -18.703 1.00 90.31 97 LYS A CA 1
ATOM 811 C C . LYS A 1 97 ? 0.432 18.829 -19.137 1.00 90.31 97 LYS A C 1
ATOM 813 O O . LYS A 1 97 ? 0.100 19.219 -20.255 1.00 90.31 97 LYS A O 1
ATOM 818 N N . ASP A 1 98 ? 1.116 19.585 -18.285 1.00 92.38 98 ASP A N 1
ATOM 819 C CA . ASP A 1 98 ? 1.645 20.903 -18.620 1.00 92.38 98 ASP A CA 1
ATOM 820 C C . ASP A 1 98 ? 2.964 20.746 -19.403 1.00 92.38 98 ASP A C 1
ATOM 822 O O . ASP A 1 98 ? 3.934 20.225 -18.856 1.00 92.38 98 ASP A O 1
ATOM 826 N N . PRO A 1 99 ? 3.063 21.202 -20.667 1.00 90.31 99 PRO A N 1
ATOM 827 C CA . PRO A 1 99 ? 4.274 21.031 -21.471 1.00 90.31 99 PRO A CA 1
ATOM 828 C C . PRO A 1 99 ? 5.531 21.704 -20.905 1.00 90.31 99 PRO A C 1
ATOM 830 O O . PRO A 1 99 ? 6.638 21.309 -21.273 1.00 90.31 99 PRO A O 1
ATOM 833 N N . ILE A 1 100 ? 5.384 22.745 -20.078 1.00 89.81 100 ILE A N 1
ATOM 834 C CA . ILE A 1 100 ? 6.507 23.435 -19.435 1.00 89.81 100 ILE A CA 1
ATOM 835 C C . ILE A 1 100 ? 6.996 22.580 -18.272 1.00 89.81 100 ILE A C 1
ATOM 837 O O . ILE A 1 100 ? 8.153 22.164 -18.276 1.00 89.81 100 ILE A O 1
ATOM 841 N N . LYS A 1 101 ? 6.099 22.225 -17.345 1.00 86.75 101 LYS A N 1
ATOM 842 C CA . LYS A 1 101 ? 6.453 21.397 -16.185 1.00 86.75 101 LYS A CA 1
ATOM 843 C C . LYS A 1 101 ? 6.900 19.994 -16.586 1.00 86.75 101 LYS A C 1
ATOM 845 O O . LYS A 1 101 ? 7.869 19.489 -16.037 1.00 86.75 101 LYS A O 1
ATOM 850 N N . ARG A 1 102 ? 6.280 19.380 -17.602 1.00 82.50 102 ARG A N 1
ATOM 851 C CA . ARG A 1 102 ? 6.671 18.060 -18.135 1.00 82.50 102 ARG A CA 1
ATOM 852 C C . ARG A 1 102 ? 8.148 18.016 -18.535 1.00 82.50 102 ARG A C 1
ATOM 854 O O . ARG A 1 102 ? 8.796 16.994 -18.337 1.00 82.50 102 ARG A O 1
ATOM 861 N N . LYS A 1 103 ? 8.697 19.118 -19.063 1.00 83.50 103 LYS A N 1
ATOM 862 C CA . LYS A 1 103 ? 10.122 19.210 -19.421 1.00 83.50 103 LYS A CA 1
ATOM 863 C C . LYS A 1 103 ? 11.042 19.258 -18.201 1.00 83.50 103 LYS A C 1
ATOM 865 O O . LYS A 1 103 ? 12.186 18.834 -18.318 1.00 83.50 103 LYS A O 1
ATOM 870 N N . GLU A 1 104 ? 10.565 19.736 -17.054 1.00 85.62 104 GLU A N 1
ATOM 871 C CA . GLU A 1 104 ? 11.355 19.822 -15.818 1.00 85.62 104 GLU A CA 1
ATOM 872 C C . GLU A 1 104 ? 11.676 18.435 -15.246 1.00 85.62 104 GLU A C 1
ATOM 874 O O . GLU A 1 104 ? 12.764 18.236 -14.708 1.00 85.62 104 GLU A O 1
ATOM 879 N N . PHE A 1 105 ? 10.792 17.448 -15.444 1.00 77.06 105 PHE A N 1
ATOM 880 C CA . PHE A 1 105 ? 11.007 16.073 -14.973 1.00 77.06 105 PHE A CA 1
ATOM 881 C C . PHE A 1 105 ? 12.252 15.416 -15.576 1.00 77.06 105 PHE A C 1
ATOM 883 O O . PHE A 1 105 ? 12.836 14.552 -14.936 1.00 77.06 105 PHE A O 1
ATOM 890 N N . SER A 1 106 ? 12.692 15.835 -16.769 1.00 82.25 106 SER A N 1
ATOM 891 C CA . SER A 1 106 ? 13.911 15.324 -17.420 1.00 82.25 106 SER A CA 1
ATOM 892 C C . SER A 1 106 ? 13.957 13.793 -17.600 1.00 82.25 106 SER A C 1
ATOM 894 O O . SER A 1 106 ? 15.035 13.223 -17.756 1.00 82.25 106 SER A O 1
ATOM 896 N N . GLU A 1 107 ? 12.798 13.128 -17.611 1.00 84.62 107 GLU A N 1
ATOM 897 C CA . GLU A 1 107 ? 12.671 11.679 -17.797 1.00 84.62 107 GLU A CA 1
ATOM 898 C C . GLU A 1 107 ? 12.281 11.319 -19.245 1.00 84.62 107 GLU A C 1
ATOM 900 O O . GLU A 1 107 ? 11.677 12.133 -19.953 1.00 84.62 107 GLU A O 1
ATOM 905 N N . PRO A 1 108 ? 12.581 10.092 -19.717 1.00 88.62 108 PRO A N 1
ATOM 906 C CA . PRO A 1 108 ? 12.128 9.605 -21.017 1.00 88.62 108 PRO A CA 1
ATOM 907 C C . PRO A 1 108 ? 10.606 9.691 -21.199 1.00 88.62 108 PRO A C 1
ATOM 909 O O . PRO A 1 108 ? 9.834 9.318 -20.316 1.00 88.62 108 PRO A O 1
ATOM 912 N N . GLU A 1 109 ? 10.163 10.077 -22.399 1.00 90.69 109 GLU A N 1
ATOM 913 C CA . GLU A 1 109 ? 8.736 10.249 -22.724 1.00 90.69 109 GLU A CA 1
ATOM 914 C C . GLU A 1 109 ? 7.903 8.976 -22.481 1.00 90.69 109 GLU A C 1
ATOM 916 O O . GLU A 1 109 ? 6.766 9.054 -22.021 1.00 90.69 109 GLU A O 1
ATOM 921 N N . ALA A 1 110 ? 8.476 7.791 -22.720 1.00 90.62 110 ALA A N 1
ATOM 922 C CA . ALA A 1 110 ? 7.811 6.517 -22.444 1.00 90.62 110 ALA A CA 1
ATOM 923 C C . ALA A 1 110 ? 7.521 6.317 -20.946 1.00 90.62 110 ALA A C 1
ATOM 925 O O . ALA A 1 110 ? 6.427 5.875 -20.587 1.00 90.62 110 ALA A O 1
ATOM 926 N N . ALA A 1 111 ? 8.462 6.694 -20.075 1.00 88.25 111 ALA A N 1
ATOM 927 C CA . ALA A 1 111 ? 8.271 6.647 -18.632 1.00 88.25 111 ALA A CA 1
ATOM 928 C C . ALA A 1 111 ? 7.197 7.646 -18.205 1.00 88.25 111 ALA A C 1
ATOM 930 O O . ALA A 1 111 ? 6.243 7.267 -17.532 1.00 88.25 111 ALA A O 1
ATOM 931 N N . MET A 1 112 ? 7.289 8.887 -18.684 1.00 89.31 112 MET A N 1
ATOM 932 C CA . MET A 1 112 ? 6.304 9.933 -18.401 1.00 89.31 112 MET A CA 1
ATOM 933 C C . MET A 1 112 ? 4.886 9.506 -18.801 1.00 89.31 112 MET A C 1
ATOM 935 O O . MET A 1 112 ? 3.956 9.632 -18.006 1.00 89.31 112 MET A O 1
ATOM 939 N N . ALA A 1 113 ? 4.719 8.913 -19.986 1.00 92.00 113 ALA A N 1
ATOM 940 C CA . ALA A 1 113 ? 3.437 8.385 -20.446 1.00 92.00 113 ALA A CA 1
ATOM 941 C C . ALA A 1 113 ? 2.931 7.206 -19.590 1.00 92.00 113 ALA A C 1
ATOM 943 O O . ALA A 1 113 ? 1.732 7.114 -19.307 1.00 92.00 113 ALA A O 1
ATOM 944 N N . ALA A 1 114 ? 3.821 6.308 -19.153 1.00 90.19 114 ALA A N 1
ATOM 945 C CA . ALA A 1 114 ? 3.462 5.202 -18.266 1.00 90.19 114 ALA A CA 1
ATOM 946 C C . ALA A 1 114 ? 2.999 5.704 -16.885 1.00 90.19 114 ALA A C 1
ATOM 948 O O . ALA A 1 114 ? 1.968 5.248 -16.381 1.00 90.19 114 ALA A O 1
ATOM 949 N N . TYR A 1 115 ? 3.705 6.687 -16.316 1.00 88.69 115 TYR A N 1
ATOM 950 C CA . TYR A 1 115 ? 3.331 7.350 -15.064 1.00 88.69 115 TYR A CA 1
ATOM 951 C C . TYR A 1 115 ? 2.006 8.101 -15.181 1.00 88.69 115 TYR A C 1
ATOM 953 O O . TYR A 1 115 ? 1.126 7.921 -14.339 1.00 88.69 115 TYR A O 1
ATOM 961 N N . GLU A 1 116 ? 1.816 8.880 -16.247 1.00 92.38 116 GLU A N 1
ATOM 962 C CA . GLU A 1 116 ? 0.570 9.606 -16.508 1.00 92.38 116 GLU A CA 1
ATOM 963 C C . GLU A 1 116 ? -0.632 8.648 -16.548 1.00 92.38 116 GLU A C 1
ATOM 965 O O . GLU A 1 116 ? -1.653 8.882 -15.892 1.00 92.38 116 GLU A O 1
ATOM 970 N N . LYS A 1 117 ? -0.491 7.523 -17.262 1.00 95.31 117 LYS A N 1
ATOM 971 C CA . LYS A 1 117 ? -1.521 6.481 -17.354 1.00 95.31 117 LYS A CA 1
ATOM 972 C C . LYS A 1 117 ? -1.837 5.860 -15.992 1.00 95.31 117 LYS A C 1
ATOM 974 O O . LYS A 1 117 ? -3.014 5.676 -15.675 1.00 95.31 117 LYS A O 1
ATOM 979 N N . LEU A 1 118 ? -0.815 5.518 -15.205 1.00 94.06 118 LEU A N 1
ATOM 980 C CA . LEU A 1 118 ? -0.994 4.942 -13.872 1.00 94.06 118 LEU A CA 1
ATOM 981 C C . LEU A 1 118 ? -1.723 5.917 -12.938 1.00 94.06 118 LEU A C 1
ATOM 983 O O . LEU A 1 118 ? -2.705 5.528 -12.306 1.00 94.06 118 LEU A O 1
ATOM 987 N N . LEU A 1 119 ? -1.294 7.182 -12.896 1.00 91.50 119 LEU A N 1
ATOM 988 C CA . LEU A 1 119 ? -1.909 8.216 -12.060 1.00 91.50 119 LEU A CA 1
ATOM 989 C C . LEU A 1 119 ? -3.371 8.453 -12.438 1.00 91.50 119 LEU A C 1
ATOM 991 O O . LEU A 1 119 ? -4.234 8.468 -11.561 1.00 91.50 119 LEU A O 1
ATOM 995 N N . ALA A 1 120 ? -3.667 8.581 -13.735 1.00 95.31 120 ALA A N 1
ATOM 996 C CA . ALA A 1 120 ? -5.034 8.762 -14.214 1.00 95.31 120 ALA A CA 1
ATOM 997 C C . ALA A 1 120 ? -5.948 7.609 -13.769 1.00 95.31 120 ALA A C 1
ATOM 999 O O . ALA A 1 120 ? -7.024 7.851 -13.219 1.00 95.31 120 ALA A O 1
ATOM 1000 N N . LEU A 1 121 ? -5.491 6.360 -13.930 1.00 95.44 121 LEU A N 1
ATOM 1001 C CA . LEU A 1 121 ? -6.236 5.186 -13.477 1.00 95.44 121 LEU A CA 1
ATOM 1002 C C . LEU A 1 121 ? -6.410 5.169 -11.956 1.00 95.44 121 LEU A C 1
ATOM 1004 O O . LEU A 1 121 ? -7.507 4.872 -11.486 1.00 95.44 121 LEU A O 1
ATOM 1008 N N . ALA A 1 122 ? -5.365 5.488 -11.189 1.00 93.19 122 ALA A N 1
ATOM 1009 C CA . ALA A 1 122 ? -5.416 5.465 -9.730 1.00 93.19 122 ALA A CA 1
ATOM 1010 C C . ALA A 1 122 ? -6.384 6.522 -9.182 1.00 93.19 122 ALA A C 1
ATOM 1012 O O . ALA A 1 122 ? -7.196 6.223 -8.311 1.00 93.19 122 ALA A O 1
ATOM 1013 N N . ILE A 1 123 ? -6.364 7.743 -9.723 1.00 94.38 123 ILE A N 1
ATOM 1014 C CA . ILE A 1 123 ? -7.297 8.819 -9.350 1.00 94.38 123 ILE A CA 1
ATOM 1015 C C . ILE A 1 123 ? -8.747 8.418 -9.636 1.00 94.38 123 ILE A C 1
ATOM 1017 O O . ILE A 1 123 ? -9.634 8.691 -8.825 1.00 94.38 123 ILE A O 1
ATOM 1021 N N . GLU A 1 124 ? -9.010 7.783 -10.774 1.00 97.00 124 GLU A N 1
ATOM 1022 C CA . GLU A 1 124 ? -10.365 7.376 -11.147 1.00 97.00 124 GLU A CA 1
ATOM 1023 C C . GLU A 1 124 ? -10.870 6.201 -10.293 1.00 97.00 124 GLU A C 1
ATOM 1025 O O . GLU A 1 124 ? -12.032 6.190 -9.890 1.00 97.00 124 GLU A O 1
ATOM 1030 N N . ASN A 1 125 ? -10.001 5.237 -9.980 1.00 96.44 125 ASN A N 1
ATOM 1031 C CA . ASN A 1 125 ? -10.426 3.920 -9.503 1.00 96.44 125 ASN A CA 1
ATOM 1032 C C . ASN A 1 125 ? -10.094 3.613 -8.038 1.00 96.44 125 ASN A C 1
ATOM 1034 O O . ASN A 1 125 ? -10.525 2.578 -7.532 1.00 96.44 125 ASN A O 1
ATOM 1038 N N . VAL A 1 126 ? -9.358 4.484 -7.342 1.00 95.31 126 VAL A N 1
ATOM 1039 C CA . VAL A 1 126 ? -9.081 4.345 -5.906 1.00 95.31 126 VAL A CA 1
ATOM 1040 C C . VAL A 1 126 ? -9.954 5.315 -5.112 1.00 95.31 126 VAL A C 1
ATOM 1042 O O . VAL A 1 126 ? -9.981 6.530 -5.352 1.00 95.31 126 VAL A O 1
ATOM 1045 N N . ARG A 1 127 ? -10.675 4.766 -4.130 1.00 95.00 127 ARG A N 1
ATOM 1046 C CA . ARG A 1 127 ? -11.486 5.510 -3.162 1.00 95.00 127 ARG A CA 1
ATOM 1047 C C . ARG A 1 127 ? -11.108 5.092 -1.748 1.00 95.00 127 ARG A C 1
ATOM 1049 O O . ARG A 1 127 ? -11.153 3.906 -1.438 1.00 95.00 127 ARG A O 1
ATOM 1056 N N . ILE A 1 128 ? -10.791 6.069 -0.898 1.00 92.81 128 ILE A N 1
ATOM 1057 C CA . ILE A 1 128 ? -10.446 5.853 0.515 1.00 92.81 128 ILE A CA 1
ATOM 1058 C C . ILE A 1 128 ? -11.437 6.588 1.412 1.00 92.81 128 ILE A C 1
ATOM 1060 O O . ILE A 1 128 ? -11.628 7.800 1.300 1.00 92.81 128 ILE A O 1
ATOM 1064 N N . GLU A 1 129 ? -12.034 5.860 2.338 1.00 93.88 129 GLU A N 1
ATOM 1065 C CA . GLU A 1 129 ? -12.936 6.385 3.351 1.00 93.88 129 GLU A CA 1
ATOM 1066 C C . GLU A 1 129 ? -12.294 6.195 4.724 1.00 93.88 129 GLU A C 1
ATOM 1068 O O . GLU A 1 129 ? -11.931 5.078 5.105 1.00 93.88 129 GLU A O 1
ATOM 1073 N N . ASN A 1 130 ? -12.156 7.287 5.473 1.00 92.12 130 ASN A N 1
ATOM 1074 C CA . ASN A 1 130 ? -11.708 7.209 6.856 1.00 92.12 130 ASN A CA 1
ATOM 1075 C C . ASN A 1 130 ? -12.791 6.552 7.708 1.00 92.12 130 ASN A C 1
ATOM 1077 O O . ASN A 1 130 ? -13.965 6.920 7.647 1.00 92.12 130 ASN A O 1
ATOM 1081 N N . GLY A 1 131 ? -12.379 5.563 8.489 1.00 92.56 131 GLY A N 1
ATOM 1082 C CA . GLY A 1 131 ? -13.206 4.916 9.486 1.00 92.56 131 GLY A CA 1
ATOM 1083 C C . GLY A 1 131 ? -13.141 5.645 10.825 1.00 92.56 131 GLY A C 1
ATOM 1084 O O . GLY A 1 131 ? -13.014 6.867 10.910 1.00 92.56 131 GLY A O 1
ATOM 1085 N N . ARG A 1 132 ? -13.267 4.874 11.903 1.00 94.19 132 ARG A N 1
ATOM 1086 C CA . ARG A 1 132 ? -13.269 5.399 13.271 1.00 94.19 132 ARG A CA 1
ATOM 1087 C C . ARG A 1 132 ? -11.844 5.539 13.798 1.00 94.19 132 ARG A C 1
ATOM 1089 O O . ARG A 1 132 ? -11.022 4.655 13.562 1.00 94.19 132 ARG A O 1
ATOM 1096 N N . PHE A 1 133 ? -11.615 6.591 14.582 1.00 95.94 133 PHE A N 1
ATOM 1097 C CA . PHE A 1 133 ? -10.539 6.645 15.570 1.00 95.94 133 PHE A CA 1
ATOM 1098 C C . PHE A 1 133 ? -11.036 6.044 16.880 1.00 95.94 133 PHE A C 1
ATOM 1100 O O . PHE A 1 133 ? -12.148 6.356 17.317 1.00 95.94 133 PHE A O 1
ATOM 1107 N N . TYR A 1 134 ? -10.233 5.193 17.504 1.00 97.12 134 TYR A N 1
ATOM 1108 C CA . TYR A 1 134 ? -10.611 4.467 18.711 1.00 97.12 134 TYR A CA 1
ATOM 1109 C C . TYR A 1 134 ? -9.412 4.228 19.633 1.00 97.12 134 TYR A C 1
ATOM 1111 O O . TYR A 1 134 ? -8.268 4.409 19.222 1.00 97.12 134 TYR A O 1
ATOM 1119 N N . LEU A 1 135 ? -9.669 3.848 20.885 1.00 95.69 135 LEU A N 1
ATOM 1120 C CA . LEU A 1 135 ? -8.633 3.306 21.766 1.00 95.69 135 LEU A CA 1
ATOM 1121 C C . LEU A 1 135 ? -8.688 1.780 21.720 1.00 95.69 135 LEU A C 1
ATOM 1123 O O . LEU A 1 135 ? -9.755 1.191 21.901 1.00 95.69 135 LEU A O 1
ATOM 1127 N N . ASP A 1 136 ? -7.554 1.136 21.457 1.00 93.56 136 ASP A N 1
ATOM 1128 C CA . ASP A 1 136 ? -7.474 -0.322 21.494 1.00 93.56 136 ASP A CA 1
ATOM 1129 C C . ASP A 1 136 ? -7.528 -0.861 22.937 1.00 93.56 136 ASP A C 1
ATOM 1131 O O . ASP A 1 136 ? -7.571 -0.113 23.915 1.00 93.56 136 ASP A O 1
ATOM 1135 N N . ALA A 1 137 ? -7.498 -2.187 23.092 1.00 91.81 137 ALA A N 1
ATOM 1136 C CA . ALA A 1 137 ? -7.547 -2.829 24.409 1.00 91.81 137 ALA A CA 1
ATOM 1137 C C . ALA A 1 137 ? -6.376 -2.449 25.342 1.00 91.81 137 ALA A C 1
ATOM 1139 O O . ALA A 1 137 ? -6.463 -2.675 26.547 1.00 91.81 137 ALA A O 1
ATOM 1140 N N . LYS A 1 138 ? -5.287 -1.884 24.803 1.00 91.69 138 LYS A N 1
ATOM 1141 C CA . LYS A 1 138 ? -4.128 -1.383 25.554 1.00 91.69 138 LYS A CA 1
ATOM 1142 C C . LYS A 1 138 ? -4.212 0.130 25.809 1.00 91.69 138 LYS A C 1
ATOM 1144 O O . LYS A 1 138 ? -3.266 0.704 26.340 1.00 91.69 138 LYS A O 1
ATOM 1149 N N . GLY A 1 139 ? -5.312 0.783 25.428 1.00 91.81 139 GLY A N 1
ATOM 1150 C CA . GLY A 1 139 ? -5.483 2.232 25.525 1.00 91.81 139 GLY A CA 1
ATOM 1151 C C . GLY A 1 139 ? -4.697 3.016 24.471 1.00 91.81 139 GLY A C 1
ATOM 1152 O O . GLY A 1 139 ? -4.513 4.225 24.624 1.00 91.81 139 GLY A O 1
ATOM 1153 N N . ARG A 1 140 ? -4.210 2.354 23.414 1.00 93.69 140 ARG A N 1
ATOM 1154 C CA . ARG A 1 140 ? -3.456 3.006 22.342 1.00 93.69 140 ARG A CA 1
ATOM 1155 C C . ARG A 1 140 ? -4.401 3.583 21.297 1.00 93.69 140 ARG A C 1
ATOM 1157 O O . ARG A 1 140 ? -5.342 2.916 20.859 1.00 93.69 140 ARG A O 1
ATOM 1164 N N . LEU A 1 141 ? -4.123 4.805 20.860 1.00 95.00 141 LEU A N 1
ATOM 1165 C CA . LEU A 1 141 ? -4.847 5.453 19.777 1.00 95.00 141 LEU A CA 1
ATOM 1166 C C . LEU A 1 141 ? -4.711 4.638 18.497 1.00 95.00 141 LEU A C 1
ATOM 1168 O O . LEU A 1 141 ? -3.610 4.282 18.098 1.00 95.00 141 LEU A O 1
ATOM 1172 N N . SER A 1 142 ? -5.831 4.331 17.868 1.00 95.12 142 SER A N 1
ATOM 1173 C CA . SER A 1 142 ? -5.907 3.501 16.673 1.00 95.12 142 SER A CA 1
ATOM 1174 C C . SER A 1 142 ? -6.894 4.117 15.687 1.00 95.12 142 SER A C 1
ATOM 1176 O O . SER A 1 142 ? -7.753 4.920 16.071 1.00 95.12 142 SER A O 1
ATOM 1178 N N . ALA A 1 143 ? -6.775 3.773 14.411 1.00 95.06 143 ALA A N 1
ATOM 1179 C CA . ALA A 1 143 ? -7.652 4.289 13.367 1.00 95.06 143 ALA A CA 1
ATOM 1180 C C . ALA A 1 143 ? -7.890 3.249 12.285 1.00 95.06 143 ALA A C 1
ATOM 1182 O O . ALA A 1 143 ? -7.062 2.375 12.057 1.00 95.06 143 ALA A O 1
ATOM 1183 N N . THR A 1 144 ? -9.004 3.378 11.574 1.00 95.69 144 THR A N 1
ATOM 1184 C CA . THR A 1 144 ? -9.335 2.475 10.468 1.00 95.69 144 THR A CA 1
ATOM 1185 C C . THR A 1 144 ? -9.558 3.221 9.167 1.00 95.69 144 THR A C 1
ATOM 1187 O O . THR A 1 144 ? -9.965 4.382 9.169 1.00 95.69 144 THR A O 1
ATOM 1190 N N . GLN A 1 145 ? -9.320 2.548 8.044 1.00 95.25 145 GLN A N 1
ATOM 1191 C CA . GLN A 1 145 ? -9.639 3.044 6.706 1.00 95.25 145 GLN A CA 1
ATOM 1192 C C . GLN A 1 145 ? -10.249 1.934 5.850 1.00 95.25 145 GLN A C 1
ATOM 1194 O O . GLN A 1 145 ? -9.906 0.757 5.972 1.00 95.25 145 GLN A O 1
ATOM 1199 N N . ARG A 1 146 ? -11.159 2.328 4.961 1.00 96.38 146 ARG A N 1
ATOM 1200 C CA . ARG A 1 146 ? -11.775 1.473 3.945 1.00 96.38 146 ARG A CA 1
ATOM 1201 C C . ARG A 1 146 ? -11.312 1.946 2.577 1.00 96.38 146 ARG A C 1
ATOM 1203 O O . ARG A 1 146 ? -11.535 3.097 2.216 1.00 96.38 146 ARG A O 1
ATOM 1210 N N . ILE A 1 147 ? -10.689 1.064 1.812 1.00 95.06 147 ILE A N 1
ATOM 1211 C CA . ILE A 1 147 ? -10.195 1.348 0.468 1.00 95.06 147 ILE A CA 1
ATOM 1212 C C . ILE A 1 147 ? -10.935 0.451 -0.512 1.00 95.06 147 ILE A C 1
ATOM 1214 O O . ILE A 1 147 ? -10.998 -0.767 -0.340 1.00 95.06 147 ILE A O 1
ATOM 1218 N N . THR A 1 148 ? -11.491 1.060 -1.551 1.00 96.38 148 THR A N 1
ATOM 1219 C CA . THR A 1 148 ? -12.049 0.350 -2.701 1.00 96.38 148 THR A CA 1
ATOM 1220 C C . THR A 1 148 ? -11.218 0.693 -3.923 1.00 96.38 148 THR A C 1
ATOM 1222 O O . THR A 1 148 ? -11.050 1.869 -4.245 1.00 96.38 148 THR A O 1
ATOM 1225 N N . VAL A 1 149 ? -10.714 -0.339 -4.590 1.00 96.31 149 VAL A N 1
ATOM 1226 C CA . VAL A 1 149 ? -9.978 -0.239 -5.847 1.00 96.31 149 VAL A CA 1
ATOM 1227 C C . VAL A 1 149 ? -10.779 -0.968 -6.917 1.00 96.31 149 VAL A C 1
ATOM 1229 O O . VAL A 1 149 ? -10.965 -2.179 -6.820 1.00 96.31 149 VAL A O 1
ATOM 1232 N N . THR A 1 150 ? -11.285 -0.251 -7.914 1.00 97.62 150 THR A N 1
ATOM 1233 C CA . THR A 1 150 ? -11.950 -0.838 -9.091 1.00 97.62 150 THR A CA 1
ATOM 1234 C C . THR A 1 150 ? -10.965 -1.002 -10.243 1.00 97.62 150 THR A C 1
ATOM 1236 O O . THR A 1 150 ? -9.876 -0.435 -10.212 1.00 97.62 150 THR A O 1
ATOM 1239 N N . GLN A 1 151 ? -11.331 -1.766 -11.276 1.00 97.25 151 GLN A N 1
ATOM 1240 C CA . GLN A 1 151 ? -10.487 -1.958 -12.463 1.00 97.25 151 GLN A CA 1
ATOM 1241 C C . GLN A 1 151 ? -9.067 -2.437 -12.094 1.00 97.25 151 GLN A C 1
ATOM 1243 O O . GLN A 1 151 ? -8.068 -1.974 -12.658 1.00 97.25 151 GLN A O 1
ATOM 1248 N N . VAL A 1 152 ? -8.971 -3.320 -11.093 1.00 96.62 152 VAL A N 1
ATOM 1249 C CA . VAL A 1 152 ? -7.703 -3.762 -10.496 1.00 96.62 152 VAL A CA 1
ATOM 1250 C C . VAL A 1 152 ? -6.771 -4.342 -11.552 1.00 96.62 152 VAL A C 1
ATOM 1252 O O . VAL A 1 152 ? -5.585 -4.017 -11.553 1.00 96.62 152 VAL A O 1
ATOM 1255 N N . ALA A 1 153 ? -7.286 -5.127 -12.500 1.00 96.62 153 ALA A N 1
ATOM 1256 C CA . ALA A 1 153 ? -6.473 -5.684 -13.577 1.00 96.62 153 ALA A CA 1
ATOM 1257 C C . ALA A 1 153 ? -5.824 -4.586 -14.442 1.00 96.62 153 ALA A C 1
ATOM 1259 O O . ALA A 1 153 ? -4.643 -4.676 -14.790 1.00 96.62 153 ALA A O 1
ATOM 1260 N N . ARG A 1 154 ? -6.562 -3.506 -14.749 1.00 97.19 154 ARG A N 1
ATOM 1261 C CA . ARG A 1 154 ? -6.030 -2.357 -15.508 1.00 97.19 154 ARG A CA 1
ATOM 1262 C C . ARG A 1 154 ? -4.989 -1.584 -14.703 1.00 97.19 154 ARG A C 1
ATOM 1264 O O . ARG A 1 154 ? -3.980 -1.175 -15.276 1.00 97.19 154 ARG A O 1
ATOM 1271 N N . LEU A 1 155 ? -5.221 -1.398 -13.403 1.00 95.69 155 LEU A N 1
ATOM 1272 C CA . LEU A 1 155 ? -4.273 -0.746 -12.499 1.00 95.69 155 LEU A CA 1
ATOM 1273 C C . LEU A 1 155 ? -2.973 -1.538 -12.364 1.00 95.69 155 LEU A C 1
ATOM 1275 O O . LEU A 1 155 ? -1.904 -0.955 -12.516 1.00 95.69 155 LEU A O 1
ATOM 1279 N N . ILE A 1 156 ? -3.051 -2.856 -12.160 1.00 94.50 156 ILE A N 1
ATOM 1280 C CA . ILE A 1 156 ? -1.874 -3.735 -12.098 1.00 94.50 156 ILE A CA 1
ATOM 1281 C C . ILE A 1 156 ? -1.097 -3.678 -13.414 1.00 94.50 156 ILE A C 1
ATOM 1283 O 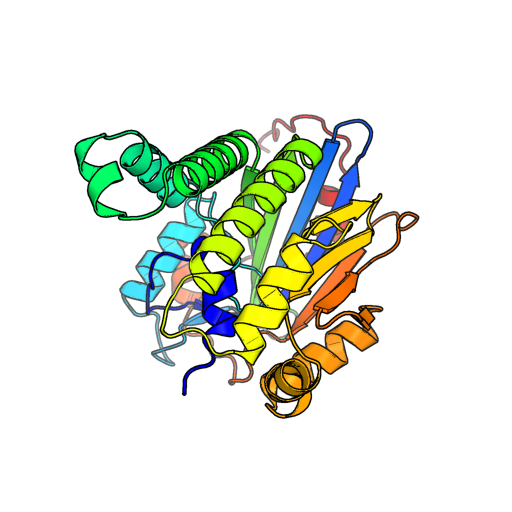O . ILE A 1 156 ? 0.116 -3.490 -13.401 1.00 94.50 156 ILE A O 1
ATOM 1287 N N . SER A 1 157 ? -1.785 -3.763 -14.557 1.00 95.69 157 SER A N 1
ATOM 1288 C CA . SER A 1 157 ? -1.139 -3.662 -15.870 1.00 95.69 157 SER A CA 1
ATOM 1289 C C . SER A 1 157 ? -0.420 -2.320 -16.068 1.00 95.69 157 SER A C 1
ATOM 1291 O O . SER A 1 157 ? 0.716 -2.293 -16.542 1.00 95.69 157 SER A O 1
ATOM 1293 N N . ALA A 1 158 ? -1.042 -1.202 -15.677 1.00 94.06 158 ALA A N 1
ATOM 1294 C CA . ALA A 1 158 ? -0.404 0.112 -15.739 1.00 94.06 158 ALA A CA 1
ATOM 1295 C C . ALA A 1 158 ? 0.778 0.235 -14.763 1.00 94.06 158 ALA A C 1
ATOM 1297 O O . ALA A 1 158 ? 1.817 0.772 -15.141 1.00 94.06 158 ALA A O 1
ATOM 1298 N N . GLY A 1 159 ? 0.644 -0.311 -13.551 1.00 91.31 159 GLY A N 1
ATOM 1299 C CA . GLY A 1 159 ? 1.706 -0.363 -12.548 1.00 91.31 159 GLY A CA 1
ATOM 1300 C C . GLY A 1 159 ? 2.923 -1.142 -13.038 1.00 91.31 159 GLY A C 1
ATOM 1301 O O . GLY A 1 159 ? 4.035 -0.631 -12.980 1.00 91.31 159 GLY A O 1
ATOM 1302 N N . ASN A 1 160 ? 2.716 -2.327 -13.618 1.00 92.75 160 ASN A N 1
ATOM 1303 C CA . ASN A 1 160 ? 3.792 -3.126 -14.211 1.00 92.75 160 ASN A CA 1
ATOM 1304 C C . ASN A 1 160 ? 4.508 -2.375 -15.342 1.00 92.75 160 ASN A C 1
ATOM 1306 O O . ASN A 1 160 ? 5.734 -2.423 -15.425 1.00 92.75 160 ASN A O 1
ATOM 1310 N N . GLY A 1 161 ? 3.763 -1.643 -16.178 1.00 91.94 161 GLY A N 1
ATOM 1311 C CA . GLY A 1 161 ? 4.342 -0.787 -17.217 1.00 91.94 161 GLY A CA 1
ATOM 1312 C C . GLY A 1 161 ? 5.210 0.339 -16.645 1.00 91.94 161 GLY A C 1
ATOM 1313 O O . GLY A 1 161 ? 6.340 0.523 -17.091 1.00 91.94 161 GLY A O 1
ATOM 1314 N N . ALA A 1 162 ? 4.714 1.054 -15.631 1.00 90.19 162 ALA A N 1
ATOM 1315 C CA . ALA A 1 162 ? 5.454 2.136 -14.977 1.00 90.19 162 ALA A CA 1
ATOM 1316 C C . ALA A 1 162 ? 6.717 1.634 -14.256 1.00 90.19 162 ALA A C 1
ATOM 1318 O O . ALA A 1 162 ? 7.780 2.238 -14.396 1.00 90.19 162 ALA A O 1
ATOM 1319 N N . ILE A 1 163 ? 6.630 0.494 -13.556 1.00 89.19 163 ILE A N 1
ATOM 1320 C CA . ILE A 1 163 ? 7.790 -0.165 -12.934 1.00 89.19 163 ILE A CA 1
ATOM 1321 C C . ILE A 1 163 ? 8.822 -0.529 -14.005 1.00 89.19 163 ILE A C 1
ATOM 1323 O O . ILE A 1 163 ? 10.002 -0.237 -13.836 1.00 89.19 163 ILE A O 1
ATOM 1327 N N . GLY A 1 164 ? 8.391 -1.109 -15.129 1.00 92.12 164 GLY A N 1
ATOM 1328 C CA . GLY A 1 164 ? 9.285 -1.461 -16.230 1.00 92.12 164 GLY A CA 1
ATOM 1329 C C . GLY A 1 164 ? 10.047 -0.257 -16.793 1.00 92.12 164 GLY A C 1
ATOM 1330 O O . GLY A 1 164 ? 11.266 -0.311 -16.935 1.00 92.12 164 GLY A O 1
ATOM 1331 N N . GLU A 1 165 ? 9.368 0.853 -17.084 1.00 91.00 165 GLU A N 1
ATOM 1332 C CA . GLU A 1 165 ? 10.048 2.066 -17.567 1.00 91.00 165 GLU A CA 1
ATOM 1333 C C . GLU A 1 165 ? 11.023 2.636 -16.538 1.00 91.00 165 GLU A C 1
ATOM 1335 O O . GLU A 1 165 ? 12.137 3.042 -16.870 1.00 91.00 165 GLU A O 1
ATOM 1340 N N . PHE A 1 166 ? 10.644 2.594 -15.269 1.00 87.31 166 PHE A N 1
ATOM 1341 C CA . PHE A 1 166 ? 11.504 3.060 -14.203 1.00 87.31 166 PHE A CA 1
ATOM 1342 C C . PHE A 1 166 ? 12.770 2.204 -14.028 1.00 87.31 166 PHE A C 1
ATOM 1344 O O . PHE A 1 166 ? 13.869 2.745 -13.914 1.00 87.31 166 PHE A O 1
ATOM 1351 N N . LEU A 1 167 ? 12.663 0.876 -14.109 1.00 90.06 167 LEU A N 1
ATOM 1352 C CA . LEU A 1 167 ? 13.840 0.003 -14.095 1.00 90.06 167 LEU A CA 1
ATOM 1353 C C . LEU A 1 167 ? 14.792 0.286 -15.263 1.00 90.06 167 LEU A C 1
ATOM 1355 O O . LEU A 1 167 ? 16.006 0.186 -15.091 1.00 90.06 167 LEU A O 1
ATOM 1359 N N . LYS A 1 168 ? 14.271 0.660 -16.442 1.00 92.06 168 LYS A N 1
ATOM 1360 C CA . LYS A 1 168 ? 15.111 1.064 -17.584 1.00 92.06 168 LYS A CA 1
ATOM 1361 C C . LYS A 1 168 ? 15.897 2.333 -17.266 1.00 92.06 168 LYS A C 1
ATOM 1363 O O . LYS A 1 168 ? 17.090 2.385 -17.561 1.00 92.06 168 LYS A O 1
ATOM 1368 N N . ILE A 1 169 ? 15.248 3.322 -16.647 1.00 90.25 169 ILE A N 1
ATOM 1369 C CA . ILE A 1 169 ? 15.892 4.564 -16.201 1.00 90.25 169 ILE A CA 1
ATOM 1370 C C . ILE A 1 169 ? 16.989 4.253 -15.179 1.00 90.25 169 ILE A C 1
ATOM 1372 O O . ILE A 1 169 ? 18.135 4.659 -15.368 1.00 90.25 169 ILE A O 1
ATOM 1376 N N . GLU A 1 170 ? 16.681 3.486 -14.130 1.00 88.06 170 GLU A N 1
ATOM 1377 C CA . GLU A 1 170 ? 17.662 3.124 -13.100 1.00 88.06 170 GLU A CA 1
ATOM 1378 C C . GLU A 1 170 ? 18.842 2.335 -13.675 1.00 88.06 170 GLU A C 1
ATOM 1380 O O . GLU A 1 170 ? 19.993 2.616 -13.345 1.00 88.06 170 GLU A O 1
ATOM 1385 N N . ALA A 1 171 ? 18.598 1.394 -14.589 1.00 90.81 171 ALA A N 1
ATOM 1386 C CA . ALA A 1 171 ? 19.659 0.632 -15.248 1.00 90.81 171 ALA A CA 1
ATOM 1387 C C . ALA A 1 171 ? 20.559 1.494 -16.159 1.00 90.81 171 ALA A C 1
ATOM 1389 O O . ALA A 1 171 ? 21.709 1.122 -16.421 1.00 90.81 171 ALA A O 1
ATOM 1390 N N . ALA A 1 172 ? 20.053 2.626 -16.659 1.00 91.38 172 ALA A N 1
ATOM 1391 C CA . ALA A 1 172 ? 20.793 3.548 -17.517 1.00 91.38 172 ALA A CA 1
ATOM 1392 C C . ALA A 1 172 ? 21.667 4.546 -16.737 1.00 91.38 172 ALA A C 1
ATOM 1394 O O . ALA A 1 172 ? 22.612 5.089 -17.308 1.00 91.38 172 ALA A O 1
ATOM 1395 N N . LYS A 1 173 ? 21.398 4.777 -15.445 1.00 90.94 173 LYS A N 1
ATOM 1396 C CA . LYS A 1 173 ? 22.174 5.710 -14.614 1.00 90.94 173 LYS A CA 1
ATOM 1397 C C . LYS A 1 173 ? 23.609 5.218 -14.413 1.00 90.94 173 LYS A C 1
ATOM 1399 O O . LYS A 1 173 ? 23.840 4.081 -14.013 1.00 90.94 173 LYS A O 1
ATOM 1404 N N . GLU A 1 174 ? 24.578 6.118 -14.579 1.00 89.75 174 GLU A N 1
ATOM 1405 C CA . GLU A 1 174 ? 26.000 5.825 -14.322 1.00 89.75 174 GLU A CA 1
ATOM 1406 C C . GLU A 1 174 ? 26.270 5.453 -12.860 1.00 89.75 174 GLU A C 1
ATOM 1408 O O . GLU A 1 174 ? 27.166 4.675 -12.556 1.00 89.75 174 GLU A O 1
ATOM 1413 N N . SER A 1 175 ? 25.469 5.998 -11.942 1.00 89.75 175 SER A N 1
ATOM 1414 C CA . SER A 1 175 ? 25.615 5.757 -10.507 1.00 89.75 175 SER A CA 1
ATOM 1415 C C . SER A 1 175 ? 25.039 4.421 -10.022 1.00 89.75 175 SER A C 1
ATOM 1417 O O . SER A 1 175 ? 25.100 4.140 -8.824 1.00 89.75 175 SER A O 1
ATOM 1419 N N . THR A 1 176 ? 24.422 3.640 -10.908 1.00 86.56 176 THR A N 1
ATOM 1420 C CA . THR A 1 176 ? 23.845 2.335 -10.571 1.00 86.56 176 THR A CA 1
ATOM 1421 C C . THR A 1 176 ? 24.943 1.282 -10.558 1.00 86.56 176 THR A C 1
ATOM 1423 O O . THR A 1 176 ? 25.744 1.201 -11.490 1.00 86.56 176 THR A O 1
ATOM 1426 N N . SER A 1 177 ? 24.994 0.476 -9.494 1.00 88.81 177 SER A N 1
ATOM 1427 C CA . SER A 1 177 ? 26.010 -0.572 -9.367 1.00 88.81 177 SER A CA 1
ATOM 1428 C C . SER A 1 177 ? 25.881 -1.602 -10.503 1.00 88.81 177 SER A C 1
ATOM 1430 O O . SER A 1 177 ? 24.770 -1.833 -10.996 1.00 88.81 177 SER A O 1
ATOM 1432 N N . PRO A 1 178 ? 26.981 -2.240 -10.946 1.00 89.75 178 PRO A N 1
ATOM 1433 C CA . PRO A 1 178 ? 26.914 -3.320 -11.932 1.00 89.75 178 PRO A CA 1
ATOM 1434 C C . PRO A 1 178 ? 25.950 -4.443 -11.524 1.00 89.75 178 PRO A C 1
ATOM 1436 O O . PRO A 1 178 ? 25.235 -4.990 -12.367 1.00 89.75 178 PRO A O 1
ATOM 1439 N N . GLU A 1 179 ? 25.903 -4.748 -10.229 1.00 87.12 179 GLU A N 1
ATOM 1440 C CA . GLU A 1 179 ? 25.032 -5.747 -9.618 1.00 87.12 179 GLU A CA 1
ATOM 1441 C C . GLU A 1 179 ? 23.551 -5.390 -9.786 1.00 87.12 179 GLU A C 1
ATOM 1443 O O . GLU A 1 179 ? 22.773 -6.199 -10.299 1.00 87.12 179 GLU A O 1
ATOM 1448 N N . ASP A 1 180 ? 23.176 -4.165 -9.415 1.00 86.56 180 ASP A N 1
ATOM 1449 C CA . ASP A 1 180 ? 21.801 -3.671 -9.521 1.00 86.56 180 ASP A CA 1
ATOM 1450 C C . ASP A 1 180 ? 21.380 -3.542 -10.987 1.00 86.56 180 ASP A C 1
ATOM 1452 O O . ASP A 1 180 ? 20.295 -3.973 -11.374 1.00 86.56 180 ASP A O 1
ATOM 1456 N N . LYS A 1 181 ? 22.272 -3.031 -11.844 1.00 90.25 181 LYS A N 1
ATOM 1457 C CA . LYS A 1 181 ? 22.033 -2.924 -13.287 1.00 90.25 181 LYS A CA 1
ATOM 1458 C C . LYS A 1 181 ? 21.748 -4.290 -13.909 1.00 90.25 181 LYS A C 1
ATOM 1460 O O . LYS A 1 181 ? 20.817 -4.420 -14.702 1.00 90.25 181 LYS A O 1
ATOM 1465 N N . SER A 1 182 ? 22.526 -5.308 -13.542 1.00 89.50 182 SER A N 1
ATOM 1466 C CA . SER A 1 182 ? 22.302 -6.689 -13.976 1.00 89.50 182 SER A CA 1
ATOM 1467 C C . SER A 1 182 ? 20.935 -7.207 -13.515 1.00 89.50 182 SER A C 1
ATOM 1469 O O . SER A 1 182 ? 20.182 -7.738 -14.333 1.00 89.50 182 SER A O 1
ATOM 1471 N N . ALA A 1 183 ? 20.570 -6.992 -12.246 1.00 88.56 183 ALA A N 1
ATOM 1472 C CA . ALA A 1 183 ? 19.275 -7.407 -11.706 1.00 88.56 183 ALA A CA 1
ATOM 1473 C C . ALA A 1 183 ? 18.093 -6.717 -12.417 1.00 88.56 183 ALA A C 1
ATOM 1475 O O . ALA A 1 183 ? 17.136 -7.387 -12.806 1.00 88.56 183 ALA A O 1
ATOM 1476 N N . TYR A 1 184 ? 18.171 -5.404 -12.663 1.00 90.62 184 TYR A N 1
ATOM 1477 C CA . TYR A 1 184 ? 17.123 -4.653 -13.367 1.00 90.62 184 TYR A CA 1
ATOM 1478 C C . TYR A 1 184 ? 16.949 -5.134 -14.808 1.00 90.62 184 TYR A C 1
ATOM 1480 O O . TYR A 1 184 ? 15.827 -5.396 -15.239 1.00 90.62 184 TYR A O 1
ATOM 1488 N N . LEU A 1 185 ? 18.048 -5.306 -15.550 1.00 90.31 185 LEU A N 1
ATOM 1489 C CA . LEU A 1 185 ? 17.995 -5.781 -16.935 1.00 90.31 185 LEU A CA 1
ATOM 1490 C C . LEU A 1 185 ? 17.451 -7.212 -17.034 1.00 90.31 185 LEU A C 1
ATOM 1492 O O . LEU A 1 185 ? 16.680 -7.500 -17.948 1.00 90.31 185 LEU A O 1
ATOM 1496 N N . LYS A 1 186 ? 17.797 -8.095 -16.089 1.00 88.94 186 LYS A N 1
ATOM 1497 C CA . LYS A 1 186 ? 17.231 -9.451 -16.018 1.00 88.94 186 LYS A CA 1
ATOM 1498 C C . LYS A 1 186 ? 15.737 -9.427 -15.721 1.00 88.94 186 LYS A C 1
ATOM 1500 O O . LYS A 1 186 ? 14.984 -10.113 -16.406 1.00 88.94 186 LYS A O 1
ATOM 1505 N N . ALA A 1 187 ? 15.301 -8.616 -14.759 1.00 89.56 187 ALA A N 1
ATOM 1506 C CA . ALA A 1 187 ? 13.884 -8.485 -14.435 1.00 89.56 187 ALA A CA 1
ATOM 1507 C C . ALA A 1 187 ? 13.070 -7.944 -15.625 1.00 89.56 187 ALA A C 1
ATOM 1509 O O . ALA A 1 187 ? 11.979 -8.435 -15.889 1.00 89.56 187 ALA A O 1
ATOM 1510 N N . LEU A 1 188 ? 13.634 -7.017 -16.408 1.00 90.12 188 LEU A N 1
ATOM 1511 C CA . LEU A 1 188 ? 13.021 -6.494 -17.637 1.00 90.12 188 LEU A CA 1
ATOM 1512 C C . LEU A 1 188 ? 12.913 -7.516 -18.782 1.00 90.12 188 LEU A C 1
ATOM 1514 O O . LEU A 1 188 ? 12.076 -7.347 -19.665 1.00 90.12 188 LEU A O 1
ATOM 1518 N N . GLN A 1 189 ? 13.764 -8.544 -18.796 1.00 87.44 189 GLN A N 1
ATOM 1519 C CA . GLN A 1 189 ? 13.724 -9.642 -19.772 1.00 87.44 189 GLN A CA 1
ATOM 1520 C C . GLN A 1 189 ? 12.894 -10.838 -19.284 1.00 87.44 189 GLN A C 1
ATOM 1522 O O . GLN A 1 189 ? 12.608 -11.752 -20.060 1.00 87.44 189 GLN A O 1
ATOM 1527 N N . GLY A 1 190 ? 12.545 -10.863 -17.997 1.00 79.75 190 GLY A N 1
ATOM 1528 C CA . GLY A 1 190 ? 11.812 -11.953 -17.376 1.00 79.75 190 GLY A CA 1
ATOM 1529 C C . GLY A 1 190 ? 10.374 -12.058 -17.898 1.00 79.75 190 GLY A C 1
ATOM 1530 O O . GLY A 1 190 ? 9.755 -11.051 -18.233 1.00 79.75 190 GLY A O 1
ATOM 1531 N N . PRO A 1 191 ? 9.789 -13.269 -17.931 1.00 68.81 191 PRO A N 1
ATOM 1532 C CA . PRO A 1 191 ? 8.408 -13.464 -18.375 1.00 68.81 191 PRO A CA 1
ATOM 1533 C C . PRO A 1 191 ? 7.364 -13.072 -17.313 1.00 68.81 191 PRO A C 1
ATOM 1535 O O . PRO A 1 191 ? 6.169 -13.252 -17.540 1.00 68.81 191 PRO A O 1
ATOM 1538 N N . ALA A 1 192 ? 7.792 -12.629 -16.126 1.00 78.06 192 ALA A N 1
ATOM 1539 C CA . ALA A 1 192 ? 6.919 -12.387 -14.985 1.00 78.06 192 ALA A CA 1
ATOM 1540 C C . ALA A 1 192 ? 6.586 -10.898 -14.835 1.00 78.06 192 ALA A C 1
ATOM 1542 O O . ALA A 1 192 ? 7.472 -10.053 -14.774 1.00 78.06 192 ALA A O 1
ATOM 1543 N N . ASP A 1 193 ? 5.295 -10.609 -14.703 1.00 89.00 193 ASP A N 1
ATOM 1544 C CA . ASP A 1 193 ? 4.783 -9.319 -14.244 1.00 89.00 193 ASP A CA 1
ATOM 1545 C C . ASP A 1 193 ? 5.360 -8.935 -12.872 1.00 89.00 193 ASP A C 1
ATOM 1547 O O . ASP A 1 193 ? 5.466 -9.794 -12.001 1.00 89.00 193 ASP A O 1
ATOM 1551 N N . PHE A 1 194 ? 5.641 -7.650 -12.631 1.00 90.56 194 PHE A N 1
ATOM 1552 C CA . PHE A 1 194 ? 6.133 -7.173 -11.327 1.00 90.56 194 PHE A CA 1
ATOM 1553 C C . PHE A 1 194 ? 5.106 -7.339 -10.203 1.00 90.56 194 PHE A C 1
ATOM 1555 O O . PHE A 1 194 ? 5.454 -7.698 -9.084 1.00 90.56 194 PHE A O 1
ATOM 1562 N N . ILE A 1 195 ? 3.831 -7.104 -10.493 1.00 92.50 195 ILE A N 1
ATOM 1563 C CA . ILE A 1 195 ? 2.706 -7.233 -9.570 1.00 92.50 195 ILE A CA 1
ATOM 1564 C C . ILE A 1 195 ? 1.682 -8.163 -10.208 1.00 92.50 195 ILE A C 1
ATOM 1566 O O . ILE A 1 195 ? 1.310 -7.997 -11.372 1.00 92.50 195 ILE A O 1
ATOM 1570 N N . ARG A 1 196 ? 1.193 -9.134 -9.434 1.00 93.62 196 ARG A N 1
ATOM 1571 C CA . ARG A 1 196 ? 0.116 -10.043 -9.840 1.00 93.62 196 ARG A CA 1
ATOM 1572 C C . ARG A 1 196 ? -0.861 -10.252 -8.695 1.00 93.62 196 ARG A C 1
ATOM 1574 O O . ARG A 1 196 ? -0.450 -10.428 -7.551 1.00 93.62 196 ARG A O 1
ATOM 1581 N N . LEU A 1 197 ? -2.146 -10.305 -9.030 1.00 93.38 197 LEU A N 1
ATOM 1582 C CA . LEU A 1 197 ? -3.215 -10.678 -8.112 1.00 93.38 197 LEU A CA 1
ATOM 1583 C C . LEU A 1 197 ? -4.052 -11.786 -8.754 1.00 93.38 197 LEU A C 1
ATOM 1585 O O . LEU A 1 197 ? -4.637 -11.588 -9.817 1.00 93.38 197 LEU A O 1
ATOM 1589 N N . GLN A 1 198 ? -4.077 -12.963 -8.133 1.00 94.88 198 GLN A N 1
ATOM 1590 C CA . GLN A 1 198 ? -4.882 -14.105 -8.574 1.00 94.88 198 GLN A CA 1
ATOM 1591 C C . GLN A 1 198 ? -5.785 -14.542 -7.427 1.00 94.88 198 GLN A C 1
ATOM 1593 O O . GLN A 1 198 ? -5.302 -15.085 -6.435 1.00 94.88 198 GLN A O 1
ATOM 1598 N N . GLY A 1 199 ? -7.090 -14.276 -7.531 1.00 94.75 199 GLY A N 1
ATOM 1599 C CA . GLY A 1 199 ? -7.963 -14.342 -6.357 1.00 94.75 199 GLY A CA 1
ATOM 1600 C C . GLY A 1 199 ? -7.412 -13.427 -5.260 1.00 94.75 199 GLY A C 1
ATOM 1601 O O . GLY A 1 199 ? -7.119 -12.265 -5.524 1.00 94.75 199 GLY A O 1
ATOM 1602 N N . ASN A 1 200 ? -7.199 -13.969 -4.063 1.00 95.19 200 ASN A N 1
ATOM 1603 C CA . ASN A 1 200 ? -6.570 -13.254 -2.949 1.00 95.19 200 ASN A CA 1
ATOM 1604 C C . ASN A 1 200 ? -5.065 -13.541 -2.792 1.00 95.19 200 ASN A C 1
ATOM 1606 O O . ASN A 1 200 ? -4.493 -13.205 -1.761 1.00 95.19 200 ASN A O 1
ATOM 1610 N N . ALA A 1 201 ? -4.403 -14.140 -3.789 1.00 95.75 201 ALA A N 1
ATOM 1611 C CA . ALA A 1 201 ? -2.949 -14.282 -3.789 1.00 95.75 201 ALA A CA 1
ATOM 1612 C C . ALA A 1 201 ? -2.279 -13.078 -4.457 1.00 95.75 201 ALA A C 1
ATOM 1614 O O . ALA A 1 201 ? -2.314 -12.941 -5.684 1.00 95.75 201 ALA A O 1
ATOM 1615 N N . LEU A 1 202 ? -1.632 -12.239 -3.649 1.00 93.19 202 LEU A N 1
ATOM 1616 C CA . LEU A 1 202 ? -0.760 -11.164 -4.111 1.00 93.19 202 LEU A CA 1
ATOM 1617 C C . LEU A 1 202 ? 0.655 -11.710 -4.313 1.00 93.19 202 LEU A C 1
ATOM 1619 O O . LEU A 1 202 ? 1.227 -12.318 -3.408 1.00 93.19 202 LEU A O 1
ATOM 1623 N N . THR A 1 203 ? 1.225 -11.462 -5.488 1.00 92.06 203 THR A N 1
ATOM 1624 C CA . THR A 1 203 ? 2.632 -11.736 -5.793 1.00 92.06 203 THR A CA 1
ATOM 1625 C C . THR A 1 203 ? 3.316 -10.457 -6.252 1.00 92.06 203 THR A C 1
ATOM 1627 O O . THR A 1 203 ? 2.802 -9.768 -7.134 1.00 92.06 203 THR A O 1
ATOM 1630 N N . VAL A 1 204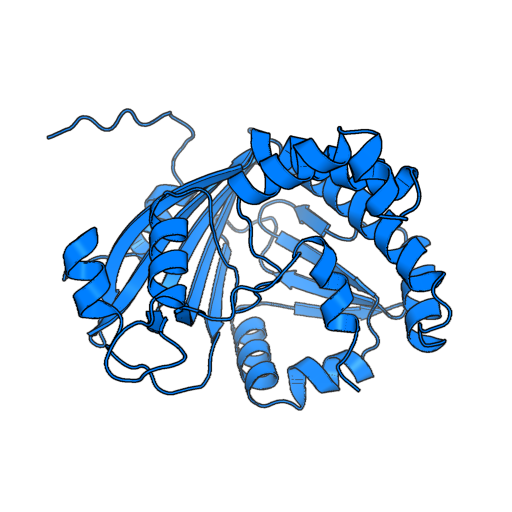 ? 4.473 -10.154 -5.665 1.00 90.75 204 VAL A N 1
ATOM 1631 C CA . VAL A 1 204 ? 5.329 -9.030 -6.052 1.00 90.75 204 VAL A CA 1
ATOM 1632 C C . VAL A 1 204 ? 6.721 -9.553 -6.375 1.00 90.75 204 VAL A C 1
ATOM 1634 O O . VAL A 1 204 ? 7.389 -10.162 -5.541 1.00 90.75 204 VAL A O 1
ATOM 1637 N N . HIS A 1 205 ? 7.149 -9.311 -7.600 1.00 88.44 205 HIS A N 1
ATOM 1638 C CA . HIS A 1 205 ? 8.450 -9.647 -8.141 1.00 88.44 205 HIS A CA 1
ATOM 1639 C C . HIS A 1 205 ? 9.318 -8.390 -8.136 1.00 88.44 205 HIS A C 1
ATOM 1641 O O . HIS A 1 205 ? 8.944 -7.369 -8.709 1.00 88.44 205 HIS A O 1
ATOM 1647 N N . PHE A 1 206 ? 10.472 -8.452 -7.478 1.00 84.69 206 PHE A N 1
ATOM 1648 C CA . PHE A 1 206 ? 11.340 -7.298 -7.297 1.00 84.69 206 PHE A CA 1
ATOM 1649 C C . PHE A 1 206 ? 12.804 -7.657 -7.592 1.00 84.69 206 PHE A C 1
ATOM 1651 O O . PHE A 1 206 ? 13.301 -8.633 -7.020 1.00 84.69 206 PHE A O 1
ATOM 1658 N N . PRO A 1 207 ? 13.505 -6.908 -8.464 1.00 87.44 207 PRO A N 1
ATOM 1659 C CA . PRO A 1 207 ? 14.914 -7.156 -8.758 1.00 87.44 207 PRO A CA 1
ATOM 1660 C C . PRO A 1 207 ? 15.761 -6.851 -7.523 1.00 87.44 207 PRO A C 1
ATOM 1662 O O . PRO A 1 207 ? 15.906 -5.699 -7.120 1.00 87.44 207 PRO A O 1
ATOM 1665 N N . MET A 1 208 ? 16.277 -7.897 -6.888 1.00 83.38 208 MET A N 1
ATOM 1666 C CA . MET A 1 208 ? 17.044 -7.805 -5.651 1.00 83.38 208 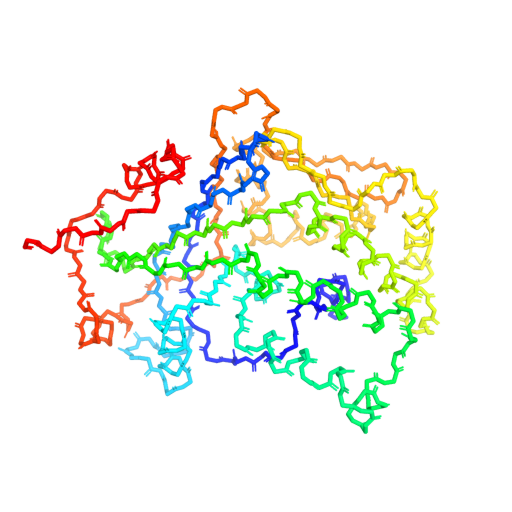MET A CA 1
ATOM 1667 C C . MET A 1 208 ? 17.799 -9.108 -5.431 1.00 83.38 208 MET A C 1
ATOM 1669 O O . MET A 1 208 ? 17.232 -10.203 -5.516 1.00 83.38 208 MET A O 1
ATOM 1673 N N . GLN A 1 209 ? 19.074 -8.977 -5.080 1.00 81.00 209 GLN A N 1
ATOM 1674 C CA . GLN A 1 209 ? 19.905 -10.119 -4.721 1.00 81.00 209 GLN A CA 1
ATOM 1675 C C . GLN A 1 209 ? 19.590 -10.612 -3.307 1.00 81.00 209 GLN A C 1
ATOM 1677 O O . GLN A 1 209 ? 19.158 -9.853 -2.435 1.00 81.00 209 GLN A O 1
ATOM 1682 N N . ARG A 1 210 ? 19.846 -11.896 -3.046 1.00 86.50 210 ARG A N 1
ATOM 1683 C CA . ARG A 1 210 ? 19.567 -12.502 -1.737 1.00 86.50 210 ARG A CA 1
ATOM 1684 C C . ARG A 1 210 ? 20.384 -11.846 -0.622 1.00 86.50 210 ARG A C 1
ATOM 1686 O O . ARG A 1 210 ? 19.879 -11.650 0.477 1.00 86.50 210 ARG A O 1
ATOM 1693 N N . GLU A 1 211 ? 21.624 -11.480 -0.903 1.00 84.62 211 GLU A N 1
ATOM 1694 C CA . GLU A 1 211 ? 22.535 -10.824 0.033 1.00 84.62 211 GLU A CA 1
ATOM 1695 C C . GLU A 1 211 ? 22.009 -9.437 0.420 1.00 84.62 211 GLU A C 1
ATOM 1697 O O . GLU A 1 211 ? 21.991 -9.079 1.599 1.00 84.62 211 GLU A O 1
ATOM 1702 N N . GLN A 1 212 ? 21.514 -8.679 -0.564 1.00 79.00 212 GLN A N 1
ATOM 1703 C CA . GLN A 1 212 ? 20.877 -7.381 -0.338 1.00 79.00 212 GLN A CA 1
ATOM 1704 C C . GLN A 1 212 ? 19.603 -7.528 0.497 1.00 79.00 212 GLN A C 1
ATOM 1706 O O . GLN A 1 212 ? 19.388 -6.752 1.427 1.00 79.00 212 GLN A O 1
ATOM 1711 N N . PHE A 1 213 ? 18.786 -8.543 0.202 1.00 82.00 213 PHE A N 1
ATOM 1712 C CA . PHE A 1 213 ? 17.603 -8.853 0.996 1.00 82.00 213 PHE A CA 1
ATOM 1713 C C . PHE A 1 213 ? 17.959 -9.162 2.449 1.00 82.00 213 PHE A C 1
ATOM 1715 O O . PHE A 1 213 ? 17.344 -8.596 3.347 1.00 82.00 213 PHE A O 1
ATOM 1722 N N . ASN A 1 214 ? 18.936 -10.040 2.692 1.00 82.75 214 ASN A N 1
ATOM 1723 C CA . ASN A 1 214 ? 19.318 -10.437 4.049 1.00 82.75 214 ASN A CA 1
ATOM 1724 C C . ASN A 1 214 ? 19.764 -9.213 4.861 1.00 82.75 214 ASN A C 1
ATOM 1726 O O . ASN A 1 214 ? 19.271 -8.966 5.960 1.00 82.75 214 ASN A O 1
ATOM 1730 N N . LYS A 1 215 ? 20.579 -8.347 4.254 1.00 76.62 215 LYS A N 1
ATOM 1731 C CA . LYS A 1 215 ? 21.027 -7.117 4.908 1.00 76.62 215 LYS A CA 1
ATOM 1732 C C . LYS A 1 215 ? 19.872 -6.239 5.407 1.00 76.62 215 LYS A C 1
ATOM 1734 O O . LYS A 1 215 ? 19.965 -5.679 6.490 1.00 76.62 215 LYS A O 1
ATOM 1739 N N . VAL A 1 216 ? 18.797 -6.112 4.626 1.00 70.56 216 VAL A N 1
ATOM 1740 C CA . VAL A 1 216 ? 17.654 -5.239 4.957 1.00 70.56 216 VAL A CA 1
ATOM 1741 C C . VAL A 1 216 ? 16.621 -5.950 5.840 1.00 70.56 216 VAL A C 1
ATOM 1743 O O . VAL A 1 216 ? 16.077 -5.355 6.764 1.00 70.56 216 VAL A O 1
ATOM 1746 N N . MET A 1 217 ? 16.333 -7.223 5.567 1.00 71.00 217 MET A N 1
ATOM 1747 C CA . MET A 1 217 ? 15.187 -7.939 6.143 1.00 71.00 217 MET A CA 1
ATOM 1748 C C . MET A 1 217 ? 15.564 -8.941 7.239 1.00 71.00 217 MET A C 1
ATOM 1750 O O . MET A 1 217 ? 14.672 -9.452 7.916 1.00 71.00 217 MET A O 1
ATOM 1754 N N . THR A 1 218 ? 16.846 -9.269 7.421 1.00 71.75 218 THR A N 1
ATOM 1755 C CA . THR A 1 218 ? 17.294 -10.221 8.457 1.00 71.75 218 THR A CA 1
ATOM 1756 C C . THR A 1 218 ? 18.297 -9.644 9.437 1.00 71.75 218 THR A C 1
ATOM 1758 O O . THR A 1 218 ? 18.279 -10.059 10.594 1.00 71.75 218 THR A O 1
ATOM 1761 N N . ASP A 1 219 ? 19.134 -8.705 9.002 1.00 70.31 219 ASP A N 1
ATOM 1762 C CA . ASP A 1 219 ? 20.256 -8.234 9.819 1.00 70.31 219 ASP A CA 1
ATOM 1763 C C . ASP A 1 219 ? 19.893 -6.990 10.651 1.00 70.31 219 ASP A C 1
ATOM 1765 O O . ASP A 1 219 ? 20.410 -6.806 11.751 1.00 70.31 219 ASP A O 1
ATOM 1769 N N . GLU A 1 220 ? 18.963 -6.159 10.171 1.00 70.81 220 GLU A N 1
ATOM 1770 C CA . GLU A 1 220 ? 18.401 -5.038 10.933 1.00 70.81 220 GLU A CA 1
ATOM 1771 C C . GLU A 1 220 ? 17.258 -5.516 11.844 1.00 70.81 220 GLU A C 1
ATOM 1773 O O . GLU A 1 220 ? 16.366 -6.240 11.406 1.00 70.81 220 GLU A O 1
ATOM 1778 N N . GLU A 1 221 ? 17.240 -5.103 13.117 1.00 74.56 221 GLU A N 1
ATOM 1779 C CA . GLU A 1 221 ? 16.284 -5.616 14.115 1.00 74.56 221 GLU A CA 1
ATOM 1780 C C . GLU A 1 221 ? 14.812 -5.371 13.729 1.00 74.56 221 GLU A C 1
ATOM 1782 O O . GLU A 1 221 ? 13.967 -6.267 13.854 1.00 74.56 221 GLU A O 1
ATOM 1787 N N . SER A 1 222 ? 14.503 -4.179 13.210 1.00 69.50 222 SER A N 1
ATOM 1788 C CA . SER A 1 222 ? 13.169 -3.815 12.719 1.00 69.50 222 SER A CA 1
ATOM 1789 C C . SER A 1 222 ? 12.761 -4.665 11.511 1.00 69.50 222 SER A C 1
ATOM 1791 O O . SER A 1 222 ? 11.674 -5.253 11.514 1.00 69.50 222 SER A O 1
ATOM 1793 N N . GLY A 1 223 ? 13.656 -4.807 10.527 1.00 71.88 223 GLY A N 1
ATOM 1794 C CA . GLY A 1 223 ? 13.468 -5.658 9.351 1.00 71.88 223 GLY A CA 1
ATOM 1795 C C . GLY A 1 223 ? 13.271 -7.127 9.728 1.00 71.88 223 GLY A C 1
ATOM 1796 O O . GLY A 1 223 ? 12.313 -7.763 9.289 1.00 71.88 223 GLY A O 1
ATOM 1797 N N . ALA A 1 224 ? 14.088 -7.649 10.644 1.00 78.94 224 ALA A N 1
ATOM 1798 C CA . ALA A 1 224 ? 14.007 -9.020 11.139 1.00 78.94 224 ALA A CA 1
ATOM 1799 C C . ALA A 1 224 ? 12.701 -9.303 11.895 1.00 78.94 224 ALA A C 1
ATOM 1801 O O . ALA A 1 224 ? 12.150 -10.408 11.811 1.00 78.94 224 ALA A O 1
ATOM 1802 N N . ARG A 1 225 ? 12.184 -8.327 12.656 1.00 81.75 225 ARG A N 1
ATOM 1803 C CA . ARG A 1 225 ? 10.882 -8.435 13.332 1.00 81.75 225 ARG A CA 1
ATOM 1804 C C . ARG A 1 225 ? 9.744 -8.494 12.311 1.00 81.75 225 ARG A C 1
ATOM 1806 O O . ARG A 1 225 ? 8.931 -9.415 12.388 1.00 81.75 225 ARG A O 1
ATOM 1813 N N . GLN A 1 226 ? 9.722 -7.580 11.340 1.00 80.81 226 GLN A N 1
ATOM 1814 C CA . GLN A 1 226 ? 8.737 -7.577 10.251 1.00 80.81 226 GLN A CA 1
ATOM 1815 C C . GLN A 1 226 ? 8.775 -8.872 9.441 1.00 80.81 226 GLN A C 1
ATOM 1817 O O . GLN A 1 226 ? 7.741 -9.491 9.200 1.00 80.81 226 GLN A O 1
ATOM 1822 N N . TRP A 1 227 ? 9.971 -9.327 9.079 1.00 83.00 227 TRP A N 1
ATOM 1823 C CA . TRP A 1 227 ? 10.164 -10.537 8.293 1.00 83.00 227 TRP A CA 1
ATOM 1824 C C . TRP A 1 227 ? 9.697 -11.802 9.015 1.00 83.00 227 TRP A C 1
ATOM 1826 O O . TRP A 1 227 ? 9.031 -12.657 8.421 1.00 83.00 227 TRP A O 1
ATOM 1836 N N . ARG A 1 228 ? 10.022 -11.940 10.308 1.00 88.19 228 ARG A N 1
ATOM 1837 C CA . ARG A 1 228 ? 9.518 -13.053 11.127 1.00 88.19 228 ARG A CA 1
ATOM 1838 C C . ARG A 1 228 ? 7.997 -13.060 11.163 1.00 88.19 228 ARG A C 1
ATOM 1840 O O . ARG A 1 228 ? 7.404 -14.123 10.990 1.00 88.19 228 ARG A O 1
ATOM 1847 N N . GLU A 1 229 ? 7.388 -11.894 11.344 1.00 88.44 229 GLU A N 1
ATOM 1848 C CA . GLU A 1 229 ? 5.940 -11.774 11.449 1.00 88.44 229 GLU A CA 1
ATOM 1849 C C . GLU A 1 229 ? 5.229 -12.059 10.121 1.00 88.44 229 GLU A C 1
ATOM 1851 O O . GLU A 1 229 ? 4.278 -12.841 10.084 1.00 88.44 229 GLU A O 1
ATOM 1856 N N . PHE A 1 230 ? 5.758 -11.539 9.012 1.00 89.19 230 PHE A N 1
ATOM 1857 C CA . PHE A 1 230 ? 5.269 -11.832 7.667 1.00 89.19 230 PHE A CA 1
ATOM 1858 C C . PHE A 1 230 ? 5.263 -13.340 7.379 1.00 89.19 230 PHE A C 1
ATOM 1860 O O . PHE A 1 230 ? 4.244 -13.892 6.960 1.00 89.19 230 PHE A O 1
ATOM 1867 N N . LYS A 1 231 ? 6.370 -14.038 7.673 1.00 91.31 231 LYS A N 1
ATOM 1868 C CA . LYS A 1 231 ? 6.451 -15.500 7.517 1.00 91.31 231 LYS A CA 1
ATOM 1869 C C . LYS A 1 231 ? 5.480 -16.249 8.420 1.00 91.31 231 LYS A C 1
ATOM 1871 O O . LYS A 1 231 ? 4.852 -17.208 7.976 1.00 91.31 231 LYS A O 1
ATOM 1876 N N . ARG A 1 232 ? 5.354 -15.826 9.683 1.00 94.75 232 ARG A N 1
ATOM 1877 C CA . ARG A 1 232 ? 4.443 -16.441 10.663 1.00 94.75 232 ARG A CA 1
ATOM 1878 C C . ARG A 1 232 ? 2.997 -16.436 10.164 1.00 94.75 232 ARG A C 1
ATOM 1880 O O . ARG A 1 232 ? 2.251 -17.361 10.465 1.00 94.75 232 ARG A O 1
ATOM 1887 N N . GLN A 1 233 ? 2.625 -15.424 9.384 1.00 93.50 233 GLN A N 1
ATOM 1888 C CA . GLN A 1 233 ? 1.290 -15.263 8.807 1.00 93.50 233 GLN A CA 1
ATOM 1889 C C . GLN A 1 233 ? 1.137 -15.867 7.402 1.00 93.50 233 GLN A C 1
ATOM 1891 O O . GLN A 1 233 ? 0.147 -15.610 6.726 1.00 93.50 233 GLN A O 1
ATOM 1896 N N . GLY A 1 234 ? 2.086 -16.693 6.950 1.00 92.62 234 GLY A N 1
ATOM 1897 C CA . GLY A 1 234 ? 1.999 -17.392 5.662 1.00 92.62 234 GLY A CA 1
ATOM 1898 C C . GLY A 1 234 ? 2.575 -16.617 4.475 1.00 92.62 234 GLY A C 1
ATOM 1899 O O . GLY A 1 234 ? 2.481 -17.077 3.332 1.00 92.62 234 GLY A O 1
ATOM 1900 N N . GLY A 1 235 ? 3.207 -15.471 4.732 1.00 90.50 235 GLY A N 1
ATOM 1901 C CA . GLY A 1 235 ? 4.020 -14.769 3.755 1.00 90.50 235 GLY A CA 1
ATOM 1902 C C . GLY A 1 235 ? 5.221 -15.608 3.315 1.00 90.50 235 GLY A C 1
ATOM 1903 O O . GLY A 1 235 ? 5.878 -16.272 4.120 1.00 90.50 235 GLY A O 1
ATOM 1904 N N . ARG A 1 236 ? 5.510 -15.601 2.016 1.00 92.50 236 ARG A N 1
ATOM 1905 C CA . ARG A 1 236 ? 6.590 -16.386 1.405 1.00 92.50 236 ARG A CA 1
ATOM 1906 C C . ARG A 1 236 ? 7.483 -15.479 0.571 1.00 92.50 236 ARG A C 1
ATOM 1908 O O . ARG A 1 236 ? 6.984 -14.567 -0.081 1.00 92.50 236 ARG A O 1
ATOM 1915 N N . VAL A 1 237 ? 8.790 -15.743 0.583 1.00 88.38 237 VAL A N 1
ATOM 1916 C CA . VAL A 1 237 ? 9.749 -15.102 -0.326 1.00 88.38 237 VAL A CA 1
ATOM 1917 C C . VAL A 1 237 ? 10.611 -16.162 -0.979 1.00 88.38 237 VAL A C 1
ATOM 1919 O O . VAL A 1 237 ? 11.175 -17.017 -0.297 1.00 88.38 237 VAL A O 1
ATOM 1922 N N . PHE A 1 238 ? 10.719 -16.082 -2.298 1.00 90.00 238 PHE A N 1
ATOM 1923 C CA . PHE A 1 238 ? 11.578 -16.937 -3.106 1.00 90.00 238 PHE A CA 1
ATOM 1924 C C . PHE A 1 238 ? 12.614 -16.087 -3.828 1.00 90.00 238 PHE A C 1
ATOM 1926 O O . PHE A 1 238 ? 12.319 -14.964 -4.225 1.00 90.00 238 PHE A O 1
ATOM 1933 N N . PHE A 1 239 ? 13.807 -16.639 -4.032 1.00 87.75 239 PHE A N 1
ATOM 1934 C CA . PHE A 1 239 ? 14.853 -15.989 -4.817 1.00 87.75 239 PHE A CA 1
ATOM 1935 C C . PHE A 1 239 ? 15.191 -16.855 -6.013 1.00 87.75 239 PHE A C 1
ATOM 1937 O O . PHE A 1 239 ? 15.602 -18.004 -5.839 1.00 87.75 239 PHE A O 1
ATOM 1944 N N . ALA A 1 240 ? 15.036 -16.291 -7.201 1.00 83.56 240 ALA A N 1
ATOM 1945 C CA . ALA A 1 240 ? 15.456 -16.890 -8.456 1.00 83.56 240 ALA A CA 1
ATOM 1946 C C . ALA A 1 240 ? 15.803 -15.763 -9.431 1.00 83.56 240 ALA A C 1
ATOM 1948 O O . ALA A 1 240 ? 15.168 -14.716 -9.391 1.00 83.56 240 ALA A O 1
ATOM 1949 N N . TYR A 1 241 ? 16.794 -15.981 -10.298 1.00 78.94 241 TYR A N 1
ATOM 1950 C CA . TYR A 1 241 ? 17.162 -15.034 -11.360 1.00 78.94 241 TYR A CA 1
ATOM 1951 C C . TYR A 1 241 ? 17.436 -13.594 -10.867 1.00 78.94 241 TYR A C 1
ATOM 1953 O O . TYR A 1 241 ? 16.989 -12.639 -11.491 1.00 78.94 241 TYR A O 1
ATOM 1961 N N . ASP A 1 242 ? 18.157 -13.440 -9.747 1.00 82.19 242 ASP A N 1
ATOM 1962 C CA . ASP A 1 242 ? 18.453 -12.144 -9.096 1.00 82.19 242 ASP A CA 1
ATOM 1963 C C . ASP A 1 242 ? 17.206 -11.315 -8.748 1.00 82.19 242 ASP A C 1
ATOM 1965 O O . ASP A 1 242 ? 17.208 -10.083 -8.752 1.00 82.19 242 ASP A O 1
ATOM 1969 N N . GLN A 1 243 ? 16.122 -12.020 -8.432 1.00 84.25 243 GLN A N 1
ATOM 1970 C CA . GLN A 1 243 ? 14.833 -11.440 -8.117 1.00 84.25 243 GLN A CA 1
ATOM 1971 C C . GLN A 1 243 ? 14.268 -12.053 -6.836 1.00 84.25 243 GLN A C 1
ATOM 1973 O O . GLN A 1 243 ? 14.211 -13.278 -6.683 1.00 84.25 243 GLN A O 1
ATOM 1978 N N . ALA A 1 244 ? 13.781 -11.198 -5.943 1.00 87.88 244 ALA A N 1
ATOM 1979 C CA . ALA A 1 244 ? 12.952 -11.584 -4.815 1.00 87.88 244 ALA A CA 1
ATOM 1980 C C . ALA A 1 244 ? 11.485 -11.658 -5.263 1.00 87.88 244 ALA A C 1
ATOM 1982 O O . ALA A 1 244 ? 10.956 -10.729 -5.869 1.00 87.88 244 ALA A O 1
ATOM 1983 N N . THR A 1 245 ? 10.812 -12.763 -4.965 1.00 90.00 245 THR A N 1
ATOM 1984 C CA . THR A 1 245 ? 9.380 -12.949 -5.225 1.00 90.00 245 THR A CA 1
ATOM 1985 C C . THR A 1 245 ? 8.654 -13.067 -3.901 1.00 90.00 245 THR A C 1
ATOM 1987 O O . THR A 1 245 ? 8.750 -14.098 -3.239 1.00 90.00 245 THR A O 1
ATOM 1990 N N . TRP A 1 246 ? 7.938 -12.014 -3.530 1.00 89.62 246 TRP A N 1
ATOM 1991 C CA . TRP A 1 246 ? 7.092 -11.940 -2.348 1.00 89.62 246 TRP A CA 1
ATOM 1992 C C . TRP A 1 246 ? 5.703 -12.460 -2.674 1.00 89.62 246 TRP A C 1
ATOM 1994 O O . TRP A 1 246 ? 5.122 -12.084 -3.687 1.00 89.62 246 TRP A O 1
ATOM 2004 N N . MET A 1 247 ? 5.156 -13.301 -1.806 1.00 91.75 247 MET A N 1
ATOM 2005 C CA . MET A 1 247 ? 3.814 -13.849 -1.957 1.00 91.75 247 MET A CA 1
ATOM 2006 C C . MET A 1 247 ? 3.061 -13.783 -0.638 1.00 91.75 247 MET A C 1
ATOM 2008 O O . MET A 1 247 ? 3.607 -14.135 0.411 1.00 91.75 247 MET A O 1
ATOM 2012 N N . PHE A 1 248 ? 1.793 -13.396 -0.701 1.00 92.94 248 PHE A N 1
ATOM 2013 C CA . PHE A 1 248 ? 0.893 -13.405 0.444 1.00 92.94 248 PHE A CA 1
ATOM 2014 C C . PHE A 1 248 ? -0.530 -13.795 0.020 1.00 92.94 248 PHE A C 1
ATOM 2016 O O . PHE A 1 248 ? -0.986 -13.395 -1.050 1.00 92.94 248 PHE A O 1
ATOM 2023 N N . GLY A 1 249 ? -1.217 -14.571 0.861 1.00 93.00 249 GLY A N 1
ATOM 2024 C CA . GLY A 1 249 ? -2.535 -15.139 0.563 1.00 93.00 249 GLY A CA 1
ATOM 2025 C C . GLY A 1 249 ? -2.510 -16.342 -0.393 1.00 93.00 249 GLY A C 1
ATOM 2026 O O . GLY A 1 249 ? -1.451 -16.848 -0.790 1.00 93.00 249 GLY A O 1
ATOM 2027 N N . SER A 1 250 ? -3.705 -16.812 -0.739 1.00 94.88 250 SER A N 1
ATOM 2028 C CA . SER A 1 250 ? -3.986 -17.915 -1.662 1.00 94.88 250 SER A CA 1
ATOM 2029 C C . SER A 1 250 ? -5.111 -17.535 -2.635 1.00 94.88 250 SER A C 1
ATOM 2031 O O . SER A 1 250 ? -6.033 -16.810 -2.251 1.00 94.88 250 SER A O 1
ATOM 2033 N N . PRO A 1 251 ? -5.124 -18.065 -3.878 1.00 94.12 251 PRO A N 1
ATOM 2034 C CA . PRO A 1 251 ? -6.225 -17.818 -4.808 1.00 94.12 251 PRO A CA 1
ATOM 2035 C C . PRO A 1 251 ? -7.590 -18.278 -4.285 1.00 94.12 251 PRO A C 1
ATOM 2037 O O . PRO A 1 251 ? -8.616 -17.759 -4.715 1.00 94.12 251 PRO A O 1
ATOM 2040 N N . THR A 1 252 ? -7.598 -19.243 -3.362 1.00 92.88 252 THR A N 1
ATOM 2041 C CA . THR A 1 252 ? -8.805 -19.837 -2.774 1.00 92.88 252 THR A CA 1
ATOM 2042 C C . THR A 1 252 ? -9.219 -19.209 -1.447 1.00 92.88 252 THR A C 1
ATOM 2044 O O . THR A 1 252 ? -10.245 -19.606 -0.897 1.00 92.88 252 THR A O 1
ATOM 2047 N N . ASP A 1 253 ? -8.435 -18.278 -0.897 1.00 92.50 253 ASP A N 1
ATOM 2048 C CA . ASP A 1 253 ? -8.809 -17.621 0.354 1.00 92.50 253 ASP A CA 1
ATOM 2049 C C . ASP A 1 253 ? -10.085 -16.812 0.135 1.00 92.50 253 ASP A C 1
ATOM 2051 O O . ASP A 1 253 ? -10.214 -16.099 -0.859 1.00 92.50 253 ASP A O 1
ATOM 2055 N N . SER A 1 254 ? -11.027 -16.864 1.077 1.00 92.75 254 SER A N 1
ATOM 2056 C CA . SER A 1 254 ? -12.196 -15.980 1.030 1.00 92.75 254 SER A CA 1
ATOM 2057 C C . SER A 1 254 ? -11.815 -14.524 1.316 1.00 92.75 254 SER A C 1
ATOM 2059 O O . SER A 1 254 ? -12.416 -13.607 0.763 1.00 92.75 254 SER A O 1
ATOM 2061 N N . VAL A 1 255 ? -10.821 -14.324 2.186 1.00 95.12 255 VAL A N 1
ATOM 2062 C CA . VAL A 1 255 ? -10.260 -13.042 2.634 1.00 95.12 255 VAL A CA 1
ATOM 2063 C C . VAL A 1 255 ? -8.804 -13.298 3.034 1.00 95.12 255 VAL A C 1
ATOM 2065 O O . VAL A 1 255 ? -8.526 -14.336 3.632 1.00 95.12 255 VAL A O 1
ATOM 2068 N N . ALA A 1 256 ? -7.901 -12.360 2.758 1.00 94.62 256 ALA A N 1
ATOM 2069 C CA . ALA A 1 256 ? -6.517 -12.399 3.226 1.00 94.62 256 ALA A CA 1
ATOM 2070 C C . ALA A 1 256 ? -6.267 -11.290 4.264 1.00 94.62 256 ALA A C 1
ATOM 2072 O O . ALA A 1 256 ? -6.736 -10.166 4.091 1.00 94.62 256 ALA A O 1
ATOM 2073 N N . THR A 1 257 ? -5.523 -11.590 5.334 1.00 95.94 257 THR A N 1
ATOM 2074 C CA . THR A 1 257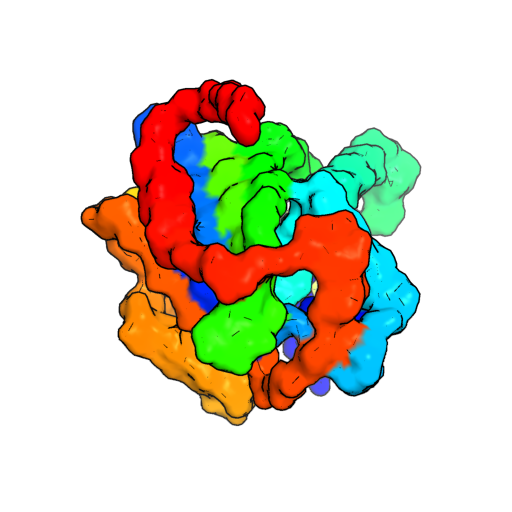 ? -5.239 -10.642 6.429 1.00 95.94 257 THR A CA 1
ATOM 2075 C C . THR A 1 257 ? -3.777 -10.702 6.842 1.00 95.94 257 THR A C 1
ATOM 2077 O O . THR A 1 257 ? -3.307 -11.763 7.235 1.00 95.94 257 THR A O 1
ATOM 2080 N N . LEU A 1 258 ? -3.094 -9.559 6.808 1.00 92.19 258 LEU A N 1
ATOM 2081 C CA . LEU A 1 258 ? -1.697 -9.401 7.196 1.00 92.19 258 LEU A CA 1
ATOM 2082 C C . LEU A 1 258 ? -1.555 -8.316 8.267 1.00 92.19 258 LEU A C 1
ATOM 2084 O O . LEU A 1 258 ? -1.912 -7.167 8.020 1.00 92.19 258 LEU A O 1
ATOM 2088 N N . SER A 1 259 ? -0.983 -8.658 9.417 1.00 92.44 259 SER A N 1
ATOM 2089 C CA . SER A 1 259 ? -0.620 -7.709 10.476 1.00 92.44 259 SER A CA 1
ATOM 2090 C C . SER A 1 259 ? 0.893 -7.598 10.591 1.00 92.44 259 SER A C 1
ATOM 2092 O O . SER A 1 259 ? 1.548 -8.596 10.860 1.00 92.44 259 SER A O 1
ATOM 2094 N N . LEU A 1 260 ? 1.480 -6.418 10.430 1.00 87.75 260 LEU A N 1
ATOM 2095 C CA . LEU A 1 260 ? 2.926 -6.251 10.593 1.00 87.75 260 LEU A CA 1
ATOM 2096 C C . LEU A 1 260 ? 3.247 -5.181 11.635 1.00 87.75 260 LEU A C 1
ATOM 2098 O O . LEU A 1 260 ? 2.539 -4.174 11.705 1.00 87.75 260 LEU A O 1
ATOM 2102 N N . PRO A 1 261 ? 4.331 -5.368 12.408 1.00 85.69 261 PRO A N 1
ATOM 2103 C CA . PRO A 1 261 ? 4.904 -4.301 13.206 1.00 85.69 261 PRO A CA 1
ATOM 2104 C C . PRO A 1 261 ? 5.561 -3.276 12.282 1.00 85.69 261 PRO A C 1
ATOM 2106 O O . PRO A 1 261 ? 6.223 -3.623 11.309 1.00 85.69 261 PRO A O 1
ATOM 2109 N N . VAL A 1 262 ? 5.386 -2.004 12.585 1.00 77.94 262 VAL A N 1
ATOM 2110 C CA . VAL A 1 262 ? 5.698 -0.879 11.703 1.00 77.94 262 VAL A CA 1
ATOM 2111 C C . VAL A 1 262 ? 6.875 -0.120 12.289 1.00 77.94 262 VAL A C 1
ATOM 2113 O O . VAL A 1 262 ? 7.964 -0.146 11.710 1.00 77.94 262 VAL A O 1
ATOM 2116 N N . PHE A 1 263 ? 6.690 0.457 13.474 1.00 71.38 263 PHE A N 1
ATOM 2117 C CA . PHE A 1 263 ? 7.732 1.151 14.218 1.00 71.38 263 PHE A CA 1
ATOM 2118 C C . PHE A 1 263 ? 8.066 0.428 15.532 1.00 71.38 263 PHE A C 1
ATOM 2120 O O . PHE A 1 263 ? 7.239 -0.279 16.108 1.00 71.38 263 PHE A O 1
ATOM 2127 N N . GLY A 1 264 ? 9.325 0.539 15.971 1.00 63.50 264 GLY A N 1
ATOM 2128 C CA . GLY A 1 264 ? 9.856 -0.182 17.138 1.00 63.50 264 GLY A CA 1
ATOM 2129 C C . GLY A 1 264 ? 10.012 0.649 18.414 1.00 63.50 264 GLY A C 1
ATOM 2130 O O . GLY A 1 264 ? 10.357 0.088 19.451 1.00 63.50 264 GLY A O 1
ATOM 2131 N N . GLY A 1 265 ? 9.812 1.966 18.348 1.00 70.81 265 GLY A N 1
ATOM 2132 C CA . GLY A 1 265 ? 9.879 2.849 19.510 1.00 70.81 265 GLY A CA 1
ATOM 2133 C C . GLY A 1 265 ? 8.655 2.742 20.425 1.00 70.81 265 GLY A C 1
ATOM 2134 O O . GLY A 1 265 ? 7.638 2.172 20.036 1.00 70.81 265 GLY A O 1
ATOM 2135 N N . PRO A 1 266 ? 8.753 3.264 21.660 1.00 80.88 266 PRO A N 1
ATOM 2136 C CA . PRO A 1 266 ? 7.665 3.193 22.623 1.00 80.88 266 PRO A CA 1
ATOM 2137 C C . PRO A 1 266 ? 6.519 4.127 22.226 1.00 80.88 266 PRO A C 1
ATOM 2139 O O . PRO A 1 266 ? 6.737 5.325 22.038 1.00 80.88 266 PRO A O 1
ATOM 2142 N N . TYR A 1 267 ? 5.298 3.596 22.195 1.00 89.12 267 TYR A N 1
ATOM 2143 C CA . TYR A 1 267 ? 4.083 4.396 22.068 1.00 89.12 267 TYR A CA 1
ATOM 2144 C C . TYR A 1 267 ? 4.016 5.547 23.085 1.00 89.12 267 TYR A C 1
ATOM 2146 O O . TYR A 1 267 ? 4.275 5.370 24.281 1.00 89.12 267 TYR A O 1
ATOM 2154 N N . VAL A 1 268 ? 3.578 6.715 22.609 1.00 91.19 268 VAL A N 1
ATOM 2155 C CA . VAL A 1 268 ? 3.237 7.886 23.429 1.00 91.19 268 VAL A CA 1
ATOM 2156 C C . VAL A 1 268 ? 1.830 8.382 23.090 1.00 91.19 268 VAL A C 1
ATOM 2158 O O . VAL A 1 268 ? 1.311 8.147 22.009 1.00 91.19 268 VAL A O 1
ATOM 2161 N N . THR A 1 269 ? 1.172 9.075 24.018 1.00 93.56 269 THR A N 1
ATOM 2162 C CA . THR A 1 269 ? -0.245 9.474 23.886 1.00 93.56 269 THR A CA 1
ATOM 2163 C C . THR A 1 269 ? -0.451 10.894 23.341 1.00 93.56 269 THR A C 1
ATOM 2165 O O . THR A 1 269 ? -1.570 11.411 23.375 1.00 93.56 269 THR A O 1
ATOM 2168 N N . ASN A 1 270 ? 0.605 11.525 22.822 1.00 92.56 270 ASN A N 1
ATOM 2169 C CA . ASN A 1 270 ? 0.642 12.923 22.366 1.00 92.56 270 ASN A CA 1
ATOM 2170 C C . ASN A 1 270 ? -0.417 13.282 21.298 1.00 92.56 270 ASN A C 1
ATOM 2172 O O . ASN A 1 270 ? -0.853 14.430 21.216 1.00 92.56 270 ASN A O 1
ATOM 2176 N N . ALA A 1 271 ? -0.885 12.304 20.517 1.00 92.38 271 ALA A N 1
ATOM 2177 C CA . ALA A 1 271 ? -1.883 12.498 19.467 1.00 92.38 271 ALA A CA 1
ATOM 2178 C C . ALA A 1 271 ? -3.340 12.433 19.970 1.00 92.38 271 ALA A C 1
ATOM 2180 O O . ALA A 1 271 ? -4.253 12.941 19.310 1.00 92.38 271 ALA A O 1
ATOM 2181 N N . VAL A 1 272 ? -3.587 11.842 21.149 1.00 94.19 272 VAL A N 1
ATOM 2182 C CA . VAL A 1 272 ? -4.944 11.538 21.647 1.00 94.19 272 VAL A CA 1
ATOM 2183 C C . VAL A 1 272 ? -5.784 12.805 21.796 1.00 94.19 272 VAL A C 1
ATOM 2185 O O . VAL A 1 272 ? -6.916 12.864 21.312 1.00 94.19 272 VAL A O 1
ATOM 2188 N N . ALA A 1 273 ? -5.241 13.839 22.443 1.00 93.19 273 ALA A N 1
ATOM 2189 C CA . ALA A 1 273 ? -5.967 15.087 22.678 1.00 93.19 273 ALA A CA 1
ATOM 2190 C C . ALA A 1 273 ? -6.297 15.813 21.361 1.00 93.19 273 ALA A C 1
ATOM 2192 O O . ALA A 1 273 ? -7.418 16.298 21.176 1.00 93.19 273 ALA A O 1
ATOM 2193 N N . ALA A 1 274 ? -5.342 15.837 20.427 1.00 92.25 274 ALA A N 1
ATOM 2194 C CA . ALA A 1 274 ? -5.492 16.481 19.129 1.00 92.25 274 ALA A CA 1
ATOM 2195 C C . ALA A 1 274 ? -6.573 15.812 18.265 1.00 92.25 274 ALA A C 1
ATOM 2197 O O . ALA A 1 274 ? -7.381 16.520 17.657 1.00 92.25 274 ALA A O 1
ATOM 2198 N N . ILE A 1 275 ? -6.620 14.475 18.245 1.00 92.75 275 ILE A N 1
ATOM 2199 C CA . ILE A 1 275 ? -7.622 13.704 17.494 1.00 92.75 275 ILE A CA 1
ATOM 2200 C C . ILE A 1 275 ? -8.997 13.800 18.154 1.00 92.75 275 ILE A C 1
ATOM 2202 O O . ILE A 1 275 ? -9.984 14.087 17.471 1.00 92.75 275 ILE A O 1
ATOM 2206 N N . ARG A 1 276 ? -9.075 13.661 19.486 1.00 94.56 276 ARG A N 1
ATOM 2207 C CA . ARG A 1 276 ? -10.340 13.783 20.226 1.00 94.56 276 ARG A CA 1
ATOM 2208 C C . ARG A 1 276 ? -11.024 15.125 19.964 1.00 94.56 276 ARG A C 1
ATOM 2210 O O . ARG A 1 276 ? -12.237 15.150 19.792 1.00 94.56 276 ARG A O 1
ATOM 2217 N N . LYS A 1 277 ? -10.254 16.215 19.879 1.00 93.44 277 LYS A N 1
ATOM 2218 C CA . LYS A 1 277 ? -10.769 17.559 19.569 1.00 93.44 277 LYS A CA 1
ATOM 2219 C C . LYS A 1 277 ? -11.299 17.694 18.134 1.00 93.44 277 LYS A C 1
ATOM 2221 O O . LYS A 1 277 ? -12.237 18.453 17.919 1.00 93.44 277 LYS A O 1
ATOM 2226 N N . ARG A 1 278 ? -10.689 17.008 17.162 1.00 92.44 278 ARG A N 1
ATOM 2227 C CA . ARG A 1 278 ? -11.005 17.155 15.729 1.00 92.44 278 ARG A CA 1
ATOM 2228 C C . ARG A 1 278 ? -12.174 16.289 15.284 1.00 92.44 278 ARG A C 1
ATOM 2230 O O . ARG A 1 278 ? -13.095 16.783 14.647 1.00 92.44 278 ARG A O 1
ATOM 2237 N N . VAL A 1 279 ? -12.116 14.999 15.600 1.00 91.94 279 VAL A N 1
ATOM 2238 C CA . VAL A 1 279 ? -13.023 13.982 15.035 1.00 91.94 279 VAL A CA 1
ATOM 2239 C C . VAL A 1 279 ? -13.641 13.066 16.086 1.00 91.94 279 VAL A C 1
ATOM 2241 O O . VAL A 1 279 ? -14.489 12.236 15.764 1.00 91.94 279 VAL A O 1
ATOM 2244 N N . GLY A 1 280 ? -13.259 13.239 17.353 1.00 93.50 280 GLY A N 1
ATOM 2245 C CA . GLY A 1 280 ? -13.649 12.346 18.435 1.00 93.50 280 GLY A CA 1
ATOM 2246 C C . GLY A 1 280 ? -12.885 11.021 18.409 1.00 93.50 280 GLY A C 1
ATOM 2247 O O . GLY A 1 280 ? -12.187 10.685 17.455 1.00 93.50 280 GLY A O 1
ATOM 2248 N N . ILE A 1 281 ? -13.000 10.270 19.502 1.00 95.50 281 ILE A N 1
ATOM 2249 C CA . ILE A 1 281 ? -12.434 8.926 19.653 1.00 95.50 281 ILE A CA 1
ATOM 2250 C C . ILE A 1 281 ? -13.524 8.062 20.271 1.00 95.50 281 ILE A C 1
ATOM 2252 O O . ILE A 1 281 ? -14.150 8.477 21.248 1.00 95.50 281 ILE A O 1
ATOM 2256 N N . VAL A 1 282 ? -13.767 6.880 19.708 1.00 94.19 282 VAL A N 1
ATOM 2257 C CA . VAL A 1 282 ? -14.679 5.909 20.319 1.00 94.19 282 VAL A CA 1
ATOM 2258 C C . VAL A 1 282 ? -13.914 5.007 21.288 1.00 94.19 282 VAL A C 1
ATOM 2260 O O . VAL A 1 282 ? -12.850 4.485 20.972 1.00 94.19 282 VAL A O 1
ATOM 2263 N N . GLU A 1 283 ? -14.461 4.813 22.484 1.00 85.88 283 GLU A N 1
ATOM 2264 C CA . GLU A 1 283 ? -13.801 4.037 23.548 1.00 85.88 283 GLU A CA 1
ATOM 2265 C C . GLU A 1 283 ? -13.878 2.518 23.312 1.00 85.88 283 GLU A C 1
ATOM 2267 O O . GLU A 1 283 ? -13.099 1.753 23.870 1.00 85.88 283 GLU A O 1
ATOM 2272 N N . LYS A 1 284 ? -14.832 2.059 22.491 1.00 86.50 284 LYS A N 1
ATOM 2273 C CA . LYS A 1 284 ? -14.985 0.651 22.105 1.00 86.50 284 LYS A CA 1
ATOM 2274 C C . LYS A 1 284 ? -15.299 0.553 20.621 1.00 86.50 284 LYS A C 1
ATOM 2276 O O . LYS A 1 284 ? -16.293 1.114 20.161 1.00 86.50 284 LYS A O 1
ATOM 2281 N N . PHE A 1 285 ? -14.472 -0.184 19.890 1.00 95.56 285 PHE A N 1
ATOM 2282 C CA . PHE A 1 285 ? -14.660 -0.449 18.470 1.00 95.56 285 PHE A CA 1
ATOM 2283 C C . PHE A 1 285 ? -14.083 -1.816 18.113 1.00 95.56 285 PHE A C 1
ATOM 2285 O O . PHE A 1 285 ? -12.946 -2.122 18.463 1.00 95.56 285 PHE A O 1
ATOM 2292 N N . ASP A 1 286 ? -14.875 -2.638 17.426 1.00 95.69 286 ASP A N 1
ATOM 2293 C CA . ASP A 1 286 ? -14.425 -3.930 16.909 1.00 95.69 286 ASP A CA 1
ATOM 2294 C C . ASP A 1 286 ? -13.989 -3.767 15.449 1.00 95.69 286 ASP A C 1
ATOM 2296 O O . ASP A 1 286 ? -14.783 -3.889 14.510 1.00 95.69 286 ASP A O 1
ATOM 2300 N N . ALA A 1 287 ? -12.705 -3.457 15.265 1.00 96.06 287 ALA A N 1
ATOM 2301 C CA . ALA A 1 287 ? -12.116 -3.289 13.943 1.00 96.06 287 ALA A CA 1
ATOM 2302 C C . ALA A 1 287 ? -12.122 -4.594 13.128 1.00 96.06 287 ALA A C 1
ATOM 2304 O O . ALA A 1 287 ? -12.276 -4.550 11.909 1.00 96.06 287 ALA A O 1
ATOM 2305 N N . SER A 1 288 ? -12.044 -5.761 13.781 1.00 95.44 288 SER A N 1
ATOM 2306 C CA . SER A 1 288 ? -12.090 -7.058 13.096 1.00 95.44 288 SER A CA 1
ATOM 2307 C C . SER A 1 288 ? -13.473 -7.330 12.505 1.00 95.44 288 SER A C 1
ATOM 2309 O O . SER A 1 288 ? -13.587 -7.750 11.349 1.00 95.44 288 SER A O 1
ATOM 2311 N N . ALA A 1 289 ? -14.536 -7.058 13.266 1.00 96.25 289 ALA A N 1
ATOM 2312 C CA . ALA A 1 289 ? -15.904 -7.154 12.769 1.00 96.25 289 ALA A CA 1
ATOM 2313 C C . ALA A 1 289 ? -16.156 -6.158 11.627 1.00 96.25 289 ALA A C 1
ATOM 2315 O O . ALA A 1 289 ? -16.669 -6.554 10.579 1.00 96.25 289 ALA A O 1
ATOM 2316 N N . ALA A 1 290 ? -15.717 -4.903 11.783 1.00 97.00 290 ALA A N 1
ATOM 2317 C CA . ALA A 1 290 ? -15.845 -3.881 10.745 1.00 97.00 290 ALA A CA 1
ATOM 2318 C C . ALA A 1 290 ? -15.085 -4.247 9.455 1.00 97.00 290 ALA A C 1
ATOM 2320 O O . ALA A 1 290 ? -15.590 -4.011 8.354 1.00 97.00 290 ALA A O 1
ATOM 2321 N N . ALA A 1 291 ? -13.902 -4.862 9.576 1.00 97.31 291 ALA A N 1
ATOM 2322 C CA . ALA A 1 291 ? -13.140 -5.373 8.443 1.00 97.31 291 ALA A CA 1
ATOM 2323 C C . ALA A 1 291 ? -13.914 -6.466 7.701 1.00 97.31 291 ALA A C 1
ATOM 2325 O O . ALA A 1 291 ? -14.085 -6.375 6.485 1.00 97.31 291 ALA A O 1
ATOM 2326 N N . LYS A 1 292 ? -14.430 -7.468 8.431 1.00 96.06 292 LYS A N 1
ATOM 2327 C CA . LYS A 1 292 ? -15.218 -8.577 7.863 1.00 96.06 292 LYS A CA 1
ATOM 2328 C C . LYS A 1 292 ? -16.475 -8.087 7.159 1.00 96.06 292 LYS A C 1
ATOM 2330 O O . LYS A 1 292 ? -16.785 -8.590 6.082 1.00 96.06 292 LYS A O 1
ATOM 2335 N N . GLU A 1 293 ? -17.186 -7.133 7.750 1.00 96.38 293 GLU A N 1
ATOM 2336 C CA . GLU A 1 293 ? -18.363 -6.514 7.140 1.00 96.38 293 GLU A CA 1
ATOM 2337 C C . GLU A 1 293 ? -17.989 -5.826 5.822 1.00 96.38 293 GLU A C 1
ATOM 2339 O O . GLU A 1 293 ? -18.587 -6.097 4.781 1.00 96.38 293 GLU A O 1
ATOM 2344 N N . PHE A 1 294 ? -16.950 -4.987 5.844 1.00 97.12 294 PHE A N 1
ATOM 2345 C CA . PHE A 1 294 ? -16.546 -4.212 4.678 1.00 97.12 294 PHE A CA 1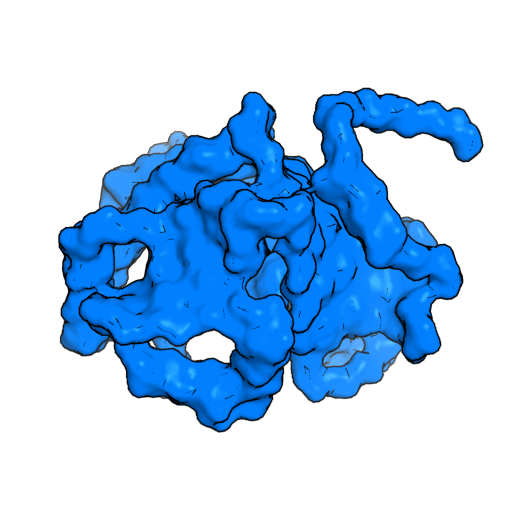
ATOM 2346 C C . PHE A 1 294 ? -16.077 -5.094 3.516 1.00 97.12 294 PHE A C 1
ATOM 2348 O O . PHE A 1 294 ? -16.596 -4.966 2.404 1.00 97.12 294 PHE A O 1
ATOM 2355 N N . VAL A 1 295 ? -15.131 -6.012 3.749 1.00 96.06 295 VAL A N 1
ATOM 2356 C CA . VAL A 1 295 ? -14.549 -6.814 2.657 1.00 96.06 295 VAL A CA 1
ATOM 2357 C C . VAL A 1 295 ? -15.544 -7.808 2.060 1.00 96.06 295 VAL A C 1
ATOM 2359 O O . VAL A 1 295 ? -15.400 -8.176 0.898 1.00 96.06 295 VAL A O 1
ATOM 2362 N N . ASN A 1 296 ? -16.577 -8.205 2.812 1.00 93.31 296 ASN A N 1
ATOM 2363 C CA . ASN A 1 296 ? -17.634 -9.094 2.327 1.00 93.31 296 ASN A CA 1
ATOM 2364 C C . ASN A 1 296 ? -18.868 -8.367 1.786 1.00 93.31 296 ASN A C 1
ATOM 2366 O O . ASN A 1 296 ? -19.770 -9.029 1.269 1.00 93.31 296 ASN A O 1
ATOM 2370 N N . SER A 1 297 ? -18.919 -7.036 1.873 1.00 86.75 297 SER A N 1
ATOM 2371 C CA . SER A 1 297 ? -20.040 -6.263 1.348 1.00 86.75 297 SER A CA 1
ATOM 2372 C C . SER A 1 297 ? -20.169 -6.443 -0.170 1.00 86.75 297 SER A C 1
ATOM 2374 O O . SER A 1 297 ? -19.248 -6.199 -0.955 1.00 86.75 297 SER A O 1
ATOM 2376 N N . SER A 1 298 ? -21.343 -6.890 -0.607 1.00 63.62 298 SER A N 1
ATOM 2377 C CA . SER A 1 298 ? -21.670 -7.074 -2.016 1.00 63.62 298 SER A CA 1
ATOM 2378 C C . SER A 1 298 ? -22.033 -5.732 -2.650 1.00 63.62 298 SER A C 1
ATOM 2380 O O . SER A 1 298 ? -23.211 -5.431 -2.775 1.00 63.62 298 SER A O 1
ATOM 2382 N N . GLY A 1 299 ? -21.031 -4.915 -2.996 1.00 56.22 299 GLY A N 1
ATOM 2383 C CA . GLY A 1 299 ? -21.055 -3.882 -4.054 1.00 56.22 299 GLY A CA 1
ATOM 2384 C C . GLY A 1 299 ? -22.217 -2.880 -4.163 1.00 56.22 299 GLY A C 1
ATOM 2385 O O . GLY A 1 299 ? -22.266 -2.156 -5.151 1.00 56.22 299 GLY A O 1
ATOM 2386 N N . GLY A 1 300 ? -23.142 -2.805 -3.210 1.00 42.97 300 GLY A N 1
ATOM 2387 C CA . GLY A 1 300 ? -24.230 -1.838 -3.206 1.00 42.97 300 GLY A CA 1
ATOM 2388 C C . GLY A 1 300 ? -23.744 -0.533 -2.602 1.00 42.97 300 GLY A C 1
ATOM 2389 O O . GLY A 1 300 ? -23.285 -0.521 -1.463 1.00 42.97 300 GLY A O 1
ATOM 2390 N N . SER A 1 301 ? -23.852 0.561 -3.352 1.00 41.94 301 SER A N 1
ATOM 2391 C CA . SER A 1 301 ? -23.709 1.921 -2.840 1.00 41.94 301 SER A CA 1
ATOM 2392 C C . SER A 1 301 ? -24.622 2.108 -1.624 1.00 41.94 301 SER A C 1
ATOM 2394 O O . SER A 1 301 ? -25.827 2.327 -1.758 1.00 41.94 301 SER A O 1
ATOM 2396 N N . GLY A 1 302 ? -24.055 1.974 -0.428 1.00 36.09 302 GLY A N 1
ATOM 2397 C CA . GLY A 1 302 ? -24.742 2.248 0.820 1.00 36.09 302 GLY A CA 1
ATOM 2398 C C . GLY A 1 302 ? -24.939 3.748 0.957 1.00 36.09 302 GLY A C 1
ATOM 2399 O O . GLY A 1 302 ? -24.081 4.443 1.489 1.00 36.09 302 GLY A O 1
ATOM 2400 N N . THR A 1 303 ? -26.081 4.256 0.501 1.00 36.41 303 THR A N 1
ATOM 2401 C CA . THR A 1 303 ? -26.698 5.415 1.147 1.00 36.41 303 THR A CA 1
ATOM 2402 C C . THR A 1 303 ? -26.909 5.050 2.611 1.00 36.41 303 THR A C 1
ATOM 2404 O O . THR A 1 303 ? -27.859 4.343 2.953 1.00 36.41 303 THR A O 1
ATOM 2407 N N . GLU A 1 304 ? -25.997 5.498 3.470 1.00 39.56 304 GLU A N 1
ATOM 2408 C CA . GLU A 1 304 ? -26.193 5.531 4.913 1.00 39.56 304 GLU A CA 1
ATOM 2409 C C . GLU A 1 304 ? -27.477 6.322 5.192 1.00 39.56 304 GLU A C 1
ATOM 2411 O O . GLU A 1 304 ? -27.546 7.543 5.023 1.00 39.56 304 GLU A O 1
ATOM 2416 N N . LYS A 1 305 ? -28.533 5.616 5.607 1.00 32.75 305 LYS A N 1
ATOM 2417 C CA . LYS A 1 305 ? -29.649 6.253 6.300 1.00 32.75 305 LYS A CA 1
ATOM 2418 C C . LYS A 1 305 ? -29.092 6.793 7.611 1.00 32.75 305 LYS A C 1
ATOM 2420 O O . LYS A 1 305 ? -28.865 6.022 8.539 1.00 32.75 305 LYS A O 1
ATOM 2425 N N . LYS A 1 306 ? -28.904 8.113 7.675 1.00 35.34 306 LYS A N 1
ATOM 2426 C CA . LYS A 1 306 ? -28.770 8.846 8.937 1.00 35.34 306 LYS A CA 1
ATOM 2427 C C . LYS A 1 306 ? -29.904 8.407 9.873 1.00 35.34 306 LYS A C 1
ATOM 2429 O O . LYS A 1 306 ? -31.078 8.552 9.526 1.00 35.34 306 LYS A O 1
ATOM 2434 N N . ARG A 1 307 ? -29.538 7.852 11.022 1.00 33.56 307 ARG A N 1
ATOM 2435 C CA . ARG A 1 307 ? -30.362 7.800 12.228 1.00 33.56 307 ARG A CA 1
ATOM 2436 C C . ARG A 1 307 ? -29.593 8.499 13.329 1.00 33.56 307 ARG A C 1
ATOM 2438 O O . ARG A 1 307 ? -28.364 8.276 13.386 1.00 33.56 307 ARG A O 1
#

Sequence (307 aa):
MKSRIIQLLAVLSLLWLTGCLEFEDQTVTYRYDAKTDTLRIFQDYHGIYGGKDKTQLEEEEITQLDSVLKGQRTFFFNNWIFEYDKDRSKEMLSELKDPIKRKEFSEPEAAMAAYEKLLALAIENVRIENGRFYLDAKGRLSATQRITVTQVARLISAGNGAIGEFLKIEAAKESTSPEDKSAYLKALQGPADFIRLQGNALTVHFPMQREQFNKVMTDEESGARQWREFKRQGGRVFFAYDQATWMFGSPTDSVATLSLPVFGGPYVTNAVAAIRKRVGIVEKFDASAAAKEFVNSSGGSGTEKKR

Secondary structure (DSSP, 8-state):
---TTTTTTGGG-----S-PEEEEEEEEEEEEETTTTEEEEEEEEEEEEESS-SSS--HHHHHHHHHHHTSSEEEETTEEEEEEEHHHHHHHHHHHHSHHHHHHT---HHHHHHHHHHHHHHHHHEEEEEEEEEE-TTS-EEEEEEEEEESHHHHHHHHHHHHHHHHHHHHH-TTS-HHHHHHHHHHHHSSS-SEEEETTEEEEEEE--HHHHHHHHTSSHHHHHHHHHHHHTT-EEEEETTEEEEEES-TT-S-EEEEEE---SPP--TTHHHHHHHT--BS---HHHHHHHHHH--S--------

Radius of gyration: 19.84 Å; chains: 1; bounding box: 57×43×48 Å